Protein AF-A0A841A6P0-F1 (afdb_monomer_lite)

Radius of gyration: 30.97 Å; chains: 1; bounding box: 55×74×98 Å

Organism: NCBI:txid1432564

Sequence (213 aa):
MSESRRALAQTKTSRQQRIVQLLTHQEVSSQSQLAQLLTAEGIEVTQATLSRDLVELQAEKVRGSAGSLVYRLPPEGGTARPAGAENELLEARLPRLAEGLLVSAEASANLVVVRTPPGGAQYLASALDRSVMPDVLGTIAGDDTVLLVSRDPAGGDRLAERLLDLAEGRRDPAEPDVTARAGAPAAPAPSAAQGASAAPDAPAASAEPADAS

Structure (mmCIF, N/CA/C/O backbone):
data_AF-A0A841A6P0-F1
#
_entry.id   AF-A0A841A6P0-F1
#
loop_
_atom_site.group_PDB
_atom_site.id
_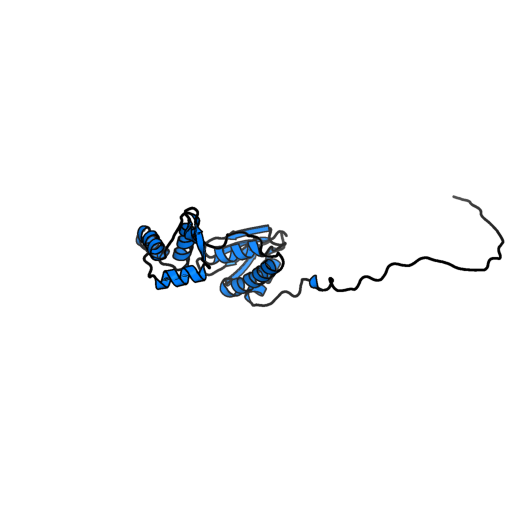atom_site.type_symbol
_atom_site.label_atom_id
_atom_site.label_alt_id
_atom_site.label_comp_id
_atom_site.label_asym_id
_atom_site.label_entity_id
_atom_site.label_seq_id
_atom_site.pdbx_PDB_ins_code
_atom_site.Cartn_x
_atom_site.Cartn_y
_atom_site.Cartn_z
_atom_site.occupancy
_atom_site.B_iso_or_equiv
_atom_site.auth_seq_id
_atom_site.auth_comp_id
_atom_site.auth_asym_id
_atom_site.auth_atom_id
_atom_site.pdbx_PDB_model_num
ATOM 1 N N . MET A 1 1 ? -4.267 -23.308 17.057 1.00 42.12 1 MET A N 1
ATOM 2 C CA . MET A 1 1 ? -4.748 -22.480 15.920 1.00 42.12 1 MET A CA 1
ATOM 3 C C . MET A 1 1 ? -5.651 -21.303 16.325 1.00 42.12 1 MET A C 1
ATOM 5 O O . MET A 1 1 ? -5.743 -20.365 15.545 1.00 42.12 1 MET A O 1
ATOM 9 N N . SER A 1 2 ? -6.290 -21.287 17.508 1.00 41.12 2 SER A N 1
ATOM 10 C CA . SER A 1 2 ? -7.182 -20.178 17.916 1.00 41.12 2 SER A CA 1
ATOM 11 C C . SER A 1 2 ? -6.456 -18.898 18.371 1.00 41.12 2 SER A C 1
ATOM 13 O O . SER A 1 2 ? -7.008 -17.811 18.235 1.00 41.12 2 SER A O 1
ATOM 15 N N . GLU A 1 3 ? -5.228 -18.998 18.889 1.00 36.12 3 GLU A N 1
ATOM 16 C CA . GLU A 1 3 ? -4.491 -17.843 19.433 1.00 36.12 3 GLU A CA 1
ATOM 17 C C . GLU A 1 3 ? -3.859 -16.958 18.349 1.00 36.12 3 GLU A C 1
ATOM 19 O O . GLU A 1 3 ? -3.970 -15.738 18.431 1.00 36.12 3 GLU A O 1
ATOM 24 N N . SER A 1 4 ? -3.302 -17.532 17.273 1.00 37.72 4 SER A N 1
ATOM 25 C CA . SER A 1 4 ? -2.730 -16.747 16.161 1.00 37.72 4 SER A CA 1
ATOM 26 C C . SER A 1 4 ? -3.778 -15.929 15.400 1.00 37.72 4 SER A C 1
ATOM 28 O O . SER A 1 4 ? -3.486 -14.818 14.971 1.00 37.72 4 SER A O 1
ATOM 30 N N . ARG A 1 5 ? -5.022 -16.423 15.283 1.00 43.00 5 ARG A N 1
ATOM 31 C CA . ARG A 1 5 ? -6.142 -15.646 14.715 1.00 43.00 5 ARG A CA 1
ATOM 32 C C . ARG A 1 5 ? -6.537 -14.468 15.611 1.00 43.00 5 ARG A C 1
ATOM 34 O O . ARG A 1 5 ? -6.855 -13.402 15.099 1.00 43.00 5 ARG A O 1
ATOM 41 N N . ARG A 1 6 ? -6.466 -14.644 16.936 1.00 47.56 6 ARG A N 1
ATOM 42 C CA . ARG A 1 6 ? -6.768 -13.595 17.923 1.00 47.56 6 ARG A CA 1
ATOM 43 C C . ARG A 1 6 ? -5.671 -12.526 17.981 1.00 47.56 6 ARG A C 1
ATOM 45 O O . ARG A 1 6 ? -5.985 -11.357 18.152 1.00 47.56 6 ARG A O 1
ATOM 52 N N . ALA A 1 7 ? -4.410 -12.909 17.770 1.00 47.50 7 ALA A N 1
ATOM 53 C CA . ALA A 1 7 ? -3.277 -11.984 17.694 1.00 47.50 7 ALA A CA 1
ATOM 54 C C . ALA A 1 7 ? -3.267 -11.158 16.389 1.00 47.50 7 ALA A C 1
ATOM 56 O O . ALA A 1 7 ? -3.025 -9.954 16.429 1.00 47.50 7 ALA A O 1
ATOM 57 N N . LEU A 1 8 ? -3.614 -11.767 15.245 1.00 47.28 8 LEU A N 1
ATOM 58 C CA . LEU A 1 8 ? -3.779 -11.059 13.964 1.00 47.28 8 LEU A CA 1
ATOM 59 C C . LEU A 1 8 ? -4.942 -10.053 13.992 1.00 47.28 8 LEU A C 1
ATOM 61 O O . LEU A 1 8 ? -4.862 -9.014 13.345 1.00 47.28 8 LEU A O 1
ATOM 65 N N . ALA A 1 9 ? -5.998 -10.320 14.767 1.00 48.88 9 ALA A N 1
ATOM 66 C CA . ALA A 1 9 ? -7.129 -9.410 14.967 1.00 48.88 9 ALA A CA 1
ATOM 67 C C . ALA A 1 9 ? -6.782 -8.156 15.806 1.00 48.88 9 ALA A C 1
ATOM 69 O O . ALA A 1 9 ? -7.543 -7.191 15.818 1.00 48.88 9 ALA A O 1
ATOM 70 N N . GLN A 1 10 ? -5.635 -8.142 16.500 1.00 62.72 10 GLN A N 1
ATOM 71 C CA . GLN A 1 10 ? -5.243 -7.043 17.393 1.00 62.72 10 GLN A CA 1
ATOM 72 C C . GLN A 1 10 ? -4.281 -6.026 16.767 1.00 62.72 10 GLN A C 1
ATOM 74 O O . GLN A 1 10 ? -4.063 -4.958 17.349 1.00 62.72 10 GLN A O 1
ATOM 79 N N . THR A 1 11 ? -3.711 -6.300 15.589 1.00 77.38 11 THR A N 1
ATOM 80 C CA . THR A 1 11 ? -2.823 -5.326 14.941 1.00 77.38 11 THR A CA 1
ATOM 81 C C . THR A 1 11 ? -3.625 -4.122 14.444 1.00 77.38 11 THR A C 1
ATOM 83 O O . THR A 1 11 ? -4.775 -4.240 14.015 1.00 77.38 11 THR A O 1
ATOM 86 N N . LYS A 1 12 ? -3.018 -2.929 14.509 1.00 79.69 12 LYS A N 1
ATOM 87 C CA . LYS A 1 12 ? -3.633 -1.680 14.031 1.00 79.69 12 LYS A CA 1
ATOM 88 C C . LYS A 1 12 ? -4.099 -1.808 12.577 1.00 79.69 12 LYS A C 1
ATOM 90 O O . LYS A 1 12 ? -5.234 -1.456 12.280 1.00 79.69 12 LYS A O 1
ATOM 95 N N . THR A 1 13 ? -3.257 -2.377 11.716 1.00 73.69 13 THR A N 1
ATOM 96 C CA . THR A 1 13 ? -3.538 -2.586 10.290 1.00 73.69 13 THR A CA 1
ATOM 97 C C . THR A 1 13 ? -4.747 -3.492 10.065 1.00 73.69 13 THR A C 1
ATOM 99 O O . THR A 1 13 ? -5.658 -3.118 9.335 1.00 73.69 13 THR A O 1
ATOM 102 N N . SER A 1 14 ? -4.811 -4.640 10.747 1.00 77.12 14 SER A N 1
ATOM 103 C CA . SER A 1 14 ? -5.930 -5.588 10.636 1.00 77.12 14 SER A CA 1
ATOM 104 C C . SER A 1 14 ? -7.247 -4.975 11.120 1.00 77.12 14 SER A C 1
ATOM 106 O O . SER A 1 14 ? -8.279 -5.056 10.450 1.00 77.12 14 SER A O 1
ATOM 108 N N . ARG A 1 15 ? -7.202 -4.247 12.244 1.00 87.56 15 ARG A N 1
ATOM 109 C CA . ARG A 1 15 ? -8.355 -3.499 12.753 1.00 87.56 15 ARG A CA 1
ATOM 110 C C . ARG A 1 15 ? -8.831 -2.432 11.766 1.00 87.56 15 ARG A C 1
ATOM 112 O O . ARG A 1 15 ? -10.029 -2.339 11.514 1.00 87.56 15 ARG A O 1
ATOM 119 N N . GLN A 1 16 ? -7.922 -1.633 11.211 1.00 85.19 16 GLN A N 1
ATOM 120 C CA . GLN A 1 16 ? -8.264 -0.580 10.252 1.00 85.19 16 GLN A CA 1
ATOM 121 C C . GLN A 1 16 ? -8.836 -1.157 8.955 1.00 85.19 16 GLN A C 1
ATOM 123 O O . GLN A 1 16 ? -9.866 -0.677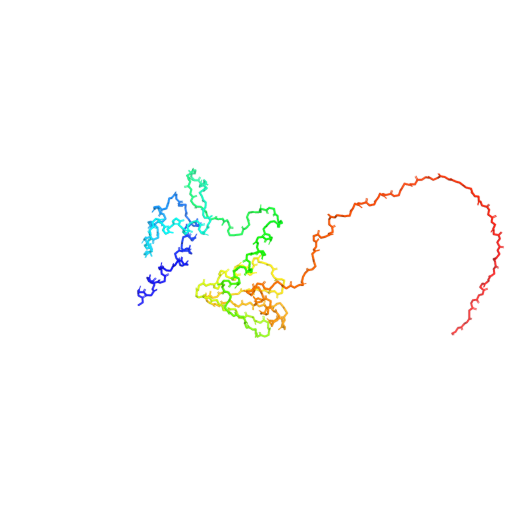 8.488 1.00 85.19 16 GLN A O 1
ATOM 128 N N . GLN A 1 17 ? -8.258 -2.240 8.428 1.00 83.50 17 GLN A N 1
ATOM 129 C CA . GLN A 1 17 ? -8.824 -2.974 7.291 1.00 83.50 17 GLN A CA 1
ATOM 130 C C . GLN A 1 17 ? -10.250 -3.447 7.581 1.00 83.50 17 GLN A C 1
ATOM 132 O O . GLN A 1 17 ? -11.130 -3.336 6.724 1.00 83.50 17 GLN A O 1
ATOM 137 N N . ARG A 1 18 ? -10.518 -3.925 8.802 1.00 86.62 18 ARG A N 1
ATOM 138 C CA . ARG A 1 18 ? -11.871 -4.347 9.151 1.00 86.62 18 ARG A CA 1
ATOM 139 C C . ARG A 1 18 ? -12.841 -3.178 9.286 1.00 86.62 18 ARG A C 1
ATOM 141 O O . ARG A 1 18 ? -13.960 -3.271 8.787 1.00 86.62 18 ARG A O 1
ATOM 148 N N . ILE A 1 19 ? -12.409 -2.057 9.867 1.00 88.38 19 ILE A N 1
ATOM 149 C CA . ILE A 1 19 ? -13.186 -0.806 9.885 1.00 88.38 19 ILE A CA 1
ATOM 150 C C . ILE A 1 19 ? -13.560 -0.395 8.457 1.00 88.38 19 ILE A C 1
ATOM 152 O O . ILE A 1 19 ? -14.723 -0.085 8.207 1.00 88.38 19 ILE A O 1
ATOM 156 N N . VAL A 1 20 ? -12.620 -0.463 7.510 1.00 85.38 20 VAL A N 1
ATOM 157 C CA . VAL A 1 20 ? -12.880 -0.159 6.096 1.00 85.38 20 VAL A CA 1
ATOM 158 C C . VAL A 1 20 ? -13.965 -1.058 5.514 1.00 85.38 20 VAL A C 1
ATOM 160 O O . VAL A 1 20 ? -14.925 -0.563 4.920 1.00 85.38 20 VAL A O 1
ATOM 163 N N . GLN A 1 21 ? -13.870 -2.370 5.733 1.00 82.50 21 GLN A N 1
ATOM 164 C CA . GLN A 1 21 ? -14.880 -3.314 5.256 1.00 82.50 21 GLN A CA 1
ATOM 165 C C . GLN A 1 21 ? -16.265 -3.026 5.851 1.00 82.50 21 GLN A C 1
ATOM 167 O O . GLN A 1 21 ? -17.245 -3.017 5.105 1.00 82.50 21 GLN A O 1
ATOM 172 N N . LEU A 1 22 ? -16.349 -2.737 7.154 1.00 89.56 22 LEU A N 1
ATOM 173 C CA . LEU A 1 22 ? -17.608 -2.396 7.819 1.00 89.56 22 LEU A CA 1
ATOM 174 C C . LEU A 1 22 ? -18.199 -1.099 7.247 1.00 89.56 22 LEU A C 1
ATOM 176 O O . LEU A 1 22 ? -19.352 -1.092 6.843 1.00 89.56 22 LEU A O 1
ATOM 180 N N . LEU A 1 23 ? -17.422 -0.023 7.121 1.00 88.88 23 LEU A N 1
ATOM 181 C CA . LEU A 1 23 ? -17.926 1.246 6.574 1.00 88.88 23 LEU A CA 1
ATOM 182 C C . LEU A 1 23 ? -18.310 1.170 5.085 1.00 88.88 23 LEU A C 1
ATOM 184 O O . LEU A 1 23 ? -19.072 2.007 4.605 1.00 88.88 23 LEU A O 1
ATOM 188 N N . THR A 1 24 ? -17.799 0.175 4.356 1.00 82.12 24 THR A N 1
ATOM 189 C CA . THR A 1 24 ? -18.123 -0.047 2.938 1.00 82.12 24 THR A CA 1
ATOM 190 C C . THR A 1 24 ? -19.434 -0.815 2.753 1.00 82.12 24 THR A C 1
ATOM 192 O O . THR A 1 24 ? -20.193 -0.517 1.835 1.00 82.12 24 THR A O 1
ATOM 195 N N . HIS A 1 25 ? -19.714 -1.801 3.611 1.00 80.69 25 HIS A N 1
ATOM 196 C CA . HIS A 1 25 ? -20.833 -2.736 3.417 1.00 80.69 25 HIS A CA 1
ATOM 197 C C . HIS A 1 25 ? -22.086 -2.389 4.227 1.00 80.69 25 HIS A C 1
ATOM 199 O O . HIS A 1 25 ? -23.142 -2.976 3.997 1.00 80.69 25 HIS A O 1
ATOM 205 N N . GLN A 1 26 ? -21.987 -1.475 5.191 1.00 85.31 26 GLN A N 1
ATOM 206 C CA . GLN A 1 26 ? -23.079 -1.177 6.113 1.00 85.31 26 GLN A CA 1
ATOM 207 C C . GLN A 1 26 ? -23.028 0.272 6.604 1.00 85.31 26 GLN A C 1
ATOM 209 O O . GLN A 1 26 ? -21.967 0.867 6.785 1.00 85.31 26 GLN A O 1
ATOM 214 N N . GLU A 1 27 ? -24.206 0.840 6.851 1.00 88.06 27 GLU A N 1
ATOM 215 C CA . GLU A 1 27 ? -24.349 2.198 7.365 1.00 88.06 27 GLU A CA 1
ATOM 216 C C . GLU A 1 27 ? -24.069 2.239 8.876 1.00 88.06 27 GLU A C 1
ATOM 218 O O . GLU A 1 27 ? -24.833 1.721 9.697 1.00 88.06 27 GLU A O 1
ATOM 223 N N . VAL A 1 28 ? -22.961 2.879 9.257 1.00 91.69 28 VAL A N 1
ATOM 224 C CA . VAL A 1 28 ? -22.547 3.016 10.658 1.00 91.69 28 VAL A CA 1
ATOM 225 C C . VAL A 1 28 ? -22.726 4.459 11.117 1.00 91.69 28 VAL A C 1
ATOM 227 O O . VAL A 1 28 ? -22.031 5.365 10.674 1.00 91.69 28 VAL A O 1
ATOM 230 N N . SER A 1 29 ? -23.652 4.681 12.043 1.00 89.19 29 SER A N 1
ATOM 231 C CA . SER A 1 29 ? -24.071 6.011 12.512 1.00 89.19 29 SER A CA 1
ATOM 232 C C . SER A 1 29 ? -23.233 6.571 13.671 1.00 89.19 29 SER A C 1
ATOM 234 O O . SER A 1 29 ? -23.161 7.789 13.893 1.00 89.19 29 SER A O 1
ATOM 236 N N . SER A 1 30 ? -22.576 5.693 14.435 1.00 90.12 30 SER A N 1
ATOM 237 C CA . SER A 1 30 ? -21.828 6.067 15.636 1.00 90.12 30 SER A CA 1
ATOM 238 C C . SER A 1 30 ? -20.598 5.192 15.864 1.00 90.12 30 SER A C 1
ATOM 240 O O . SER A 1 30 ? -20.539 4.038 15.447 1.00 90.12 30 SER A O 1
ATOM 242 N N . GLN A 1 31 ? -19.618 5.739 16.585 1.00 89.38 31 GLN A N 1
ATOM 243 C CA . GLN A 1 31 ? -18.434 4.987 17.007 1.00 89.38 31 GLN A CA 1
ATOM 244 C C . GLN A 1 31 ? -18.792 3.846 17.964 1.00 89.38 31 GLN A C 1
ATOM 246 O O . GLN A 1 31 ? -18.163 2.796 17.919 1.00 89.38 31 GLN A O 1
ATOM 251 N N . SER A 1 32 ? -19.830 4.019 18.785 1.00 89.62 32 SER A N 1
ATOM 252 C CA . SER A 1 32 ? -20.353 2.977 19.673 1.00 89.62 32 SER A CA 1
ATOM 253 C C . SER A 1 32 ? -20.889 1.788 18.876 1.00 89.62 32 SER A C 1
ATOM 255 O O . SER A 1 32 ? -20.596 0.642 19.204 1.00 89.62 32 SER A O 1
ATOM 257 N N . GLN A 1 33 ? -21.624 2.062 17.793 1.00 92.12 33 GLN A N 1
ATOM 258 C CA . GLN A 1 33 ? -22.092 1.033 16.865 1.00 92.12 33 GLN A CA 1
ATOM 259 C C . GLN A 1 33 ? -20.906 0.337 16.182 1.00 92.12 33 GLN A C 1
ATOM 261 O O . GLN A 1 33 ? -20.872 -0.887 16.122 1.00 92.12 33 GLN A O 1
ATOM 266 N N . LEU A 1 34 ? -19.901 1.095 15.728 1.00 92.06 34 LEU A N 1
ATOM 267 C CA . LEU A 1 34 ? -18.690 0.527 15.126 1.00 92.06 34 LEU A CA 1
ATOM 268 C C . LEU A 1 34 ? -17.928 -0.388 16.101 1.00 92.06 34 LEU A C 1
ATOM 270 O O . LEU A 1 34 ? -17.480 -1.463 15.715 1.00 92.06 34 LEU A O 1
ATOM 274 N N . ALA A 1 35 ? -17.829 0.004 17.373 1.00 90.56 35 ALA A N 1
ATOM 275 C CA . ALA A 1 35 ? -17.205 -0.800 18.422 1.00 90.56 35 ALA A CA 1
ATOM 276 C C . ALA A 1 35 ? -17.948 -2.121 18.664 1.00 90.56 35 ALA A C 1
ATOM 278 O O . ALA A 1 35 ? -17.311 -3.163 18.805 1.00 90.56 35 ALA A O 1
ATOM 279 N N . GLN A 1 36 ? -19.285 -2.097 18.679 1.00 91.06 36 GLN A N 1
ATOM 280 C CA . GLN A 1 36 ? -20.105 -3.304 18.829 1.00 91.06 36 GLN A CA 1
ATOM 281 C C . GLN A 1 36 ? -19.901 -4.279 17.666 1.00 91.06 36 GLN A C 1
ATOM 283 O O . GLN A 1 36 ? -19.757 -5.478 17.893 1.00 91.06 36 GLN A O 1
ATOM 288 N N . LEU A 1 37 ? -19.831 -3.762 16.438 1.00 90.19 37 LEU A N 1
ATOM 289 C CA . LEU A 1 37 ? -19.590 -4.561 15.234 1.00 90.19 37 LEU A CA 1
ATOM 290 C C . LEU A 1 37 ? -18.210 -5.228 15.258 1.00 90.19 37 LEU A C 1
ATOM 292 O O . LEU A 1 37 ? -18.100 -6.419 14.996 1.00 90.19 37 LEU A O 1
ATOM 296 N N . LEU A 1 38 ? -17.173 -4.487 15.652 1.00 89.50 38 LEU A N 1
ATOM 297 C CA . LEU A 1 38 ? -15.824 -5.034 15.818 1.00 89.50 38 LEU A CA 1
ATOM 298 C C . LEU A 1 38 ? -15.762 -6.072 16.950 1.00 89.50 38 LEU A C 1
ATOM 300 O O . LEU A 1 38 ? -15.130 -7.117 16.806 1.00 89.50 38 LEU A O 1
ATOM 304 N N . THR A 1 39 ? -16.477 -5.833 18.051 1.00 89.00 39 THR A N 1
ATOM 305 C CA . THR A 1 39 ? -16.526 -6.758 19.195 1.00 89.00 39 THR A CA 1
ATOM 306 C C . THR A 1 39 ? -17.221 -8.069 18.827 1.00 89.00 39 THR A C 1
ATOM 308 O O . THR A 1 39 ? -16.770 -9.134 19.244 1.00 89.00 39 THR A O 1
ATOM 311 N N . ALA A 1 40 ? -18.271 -8.020 17.998 1.00 87.00 40 ALA A N 1
ATOM 312 C CA . ALA A 1 40 ? -18.946 -9.214 17.481 1.00 87.00 40 ALA A CA 1
ATOM 313 C C . ALA A 1 40 ? -18.008 -10.126 16.666 1.00 87.00 40 ALA A C 1
ATOM 315 O O . ALA A 1 40 ? -18.266 -11.319 16.524 1.00 87.00 40 ALA A O 1
ATOM 316 N N . GLU A 1 41 ? -16.892 -9.583 16.183 1.00 82.62 41 GLU A N 1
ATOM 317 C CA . GLU A 1 41 ? -15.856 -10.297 15.436 1.00 82.62 41 GLU A CA 1
ATOM 318 C C . GLU A 1 41 ? -14.604 -10.591 16.275 1.00 82.62 41 GLU A C 1
ATOM 320 O O . GLU A 1 41 ? -13.599 -11.082 15.762 1.00 82.62 41 GLU A O 1
ATOM 325 N N . GLY A 1 42 ? -14.659 -10.315 17.580 1.00 83.44 42 GLY A N 1
ATOM 326 C CA . GLY A 1 42 ? -13.567 -10.557 18.521 1.00 83.44 42 GLY A CA 1
ATOM 327 C C . GLY A 1 42 ? -12.487 -9.472 18.549 1.00 83.44 42 GLY A C 1
ATOM 328 O O . GLY A 1 42 ? -11.421 -9.712 19.121 1.00 83.44 42 GLY A O 1
ATOM 329 N N . ILE A 1 43 ? -12.739 -8.298 17.957 1.00 85.31 43 ILE A N 1
ATOM 330 C CA . ILE A 1 43 ? -11.841 -7.136 17.971 1.00 85.31 43 ILE A CA 1
ATOM 331 C C . ILE A 1 43 ? -12.319 -6.149 19.045 1.00 85.31 43 ILE A C 1
ATOM 333 O O . ILE A 1 43 ? -13.252 -5.374 18.838 1.00 85.31 43 ILE A O 1
ATOM 337 N N . GLU A 1 44 ? -11.660 -6.159 20.203 1.00 85.62 44 GLU A N 1
ATOM 338 C CA . GLU A 1 44 ? -11.947 -5.215 21.288 1.00 85.62 44 GLU A CA 1
ATOM 339 C C . GLU A 1 44 ? -11.171 -3.908 21.107 1.00 85.62 44 GLU A C 1
ATOM 341 O O . GLU A 1 44 ? -9.950 -3.899 20.931 1.00 85.62 44 GLU A O 1
ATOM 346 N N . VAL A 1 45 ? -11.886 -2.783 21.146 1.00 86.69 45 VAL A N 1
ATOM 347 C CA . VAL A 1 45 ? -11.332 -1.451 20.873 1.00 86.69 45 VAL A CA 1
ATOM 348 C C . VAL A 1 45 ? -11.922 -0.409 21.805 1.00 86.69 45 VAL A C 1
ATOM 350 O O . VAL A 1 45 ? -13.111 -0.425 22.115 1.00 86.69 45 VAL A O 1
ATOM 353 N N . THR A 1 46 ? -11.092 0.544 22.226 1.00 87.12 46 THR A N 1
ATOM 354 C CA . THR A 1 46 ? -11.577 1.706 22.976 1.00 87.12 46 THR A CA 1
ATOM 355 C C . THR A 1 46 ? -12.118 2.771 22.028 1.00 87.12 46 THR A C 1
ATOM 357 O O . THR A 1 46 ? -11.726 2.849 20.860 1.00 87.12 46 THR A O 1
ATOM 360 N N . GLN A 1 47 ? -12.965 3.657 22.549 1.00 85.06 47 GLN A N 1
ATOM 361 C CA . GLN A 1 47 ? -13.459 4.803 21.788 1.00 85.06 47 GLN A CA 1
ATOM 362 C C . GLN A 1 47 ? -12.314 5.723 21.319 1.00 85.06 47 GLN A C 1
ATOM 364 O O . GLN A 1 47 ? -12.351 6.211 20.191 1.00 85.06 47 GLN A O 1
ATOM 369 N N . ALA A 1 48 ? -11.259 5.893 22.123 1.00 82.31 48 ALA A N 1
ATOM 370 C CA . ALA A 1 48 ? -10.092 6.692 21.748 1.00 82.31 48 ALA A CA 1
ATOM 371 C C . ALA A 1 48 ? -9.322 6.080 20.564 1.00 82.31 48 ALA A C 1
ATOM 373 O O . ALA A 1 48 ? -8.889 6.805 19.668 1.00 82.31 48 ALA A O 1
ATOM 374 N N . THR A 1 49 ? -9.184 4.751 20.537 1.00 85.25 49 THR A N 1
ATOM 375 C CA . THR A 1 49 ? -8.558 4.017 19.427 1.00 85.25 49 THR A 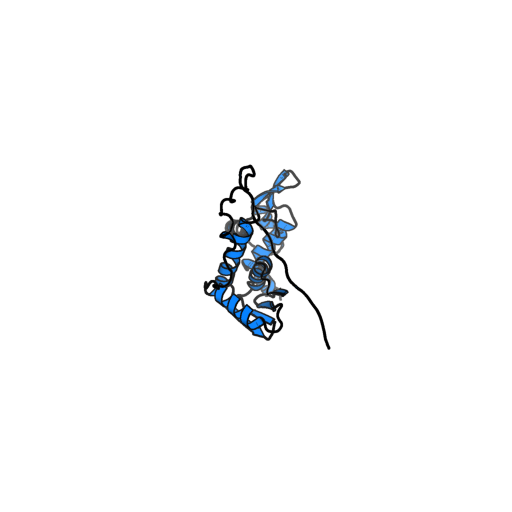CA 1
ATOM 376 C C . THR A 1 49 ? -9.372 4.173 18.146 1.00 85.25 49 THR A C 1
ATOM 378 O O . THR A 1 49 ? -8.828 4.576 17.125 1.00 85.25 49 THR A O 1
ATOM 381 N N . LEU A 1 50 ? -10.686 3.950 18.228 1.00 90.00 50 LEU A N 1
ATOM 382 C CA . LEU A 1 50 ? -11.611 4.112 17.105 1.00 90.00 50 LEU A CA 1
ATOM 383 C C . LEU A 1 50 ? -11.632 5.536 16.553 1.00 90.00 50 LEU A C 1
ATOM 385 O O . LEU A 1 50 ? -11.668 5.726 15.343 1.00 90.00 50 LEU A O 1
ATOM 389 N N . SER A 1 51 ? -11.598 6.539 17.431 1.00 84.38 51 SER A N 1
ATOM 390 C CA . SER A 1 51 ? -11.541 7.942 17.026 1.00 84.38 51 SER A CA 1
ATOM 391 C C . SER A 1 51 ? -10.284 8.231 16.204 1.00 84.38 51 SER A C 1
ATOM 393 O O . SER A 1 51 ? -10.378 8.809 15.124 1.00 84.38 51 SER A O 1
ATOM 395 N N . ARG A 1 52 ? -9.117 7.764 16.670 1.00 81.12 52 ARG A N 1
ATOM 396 C CA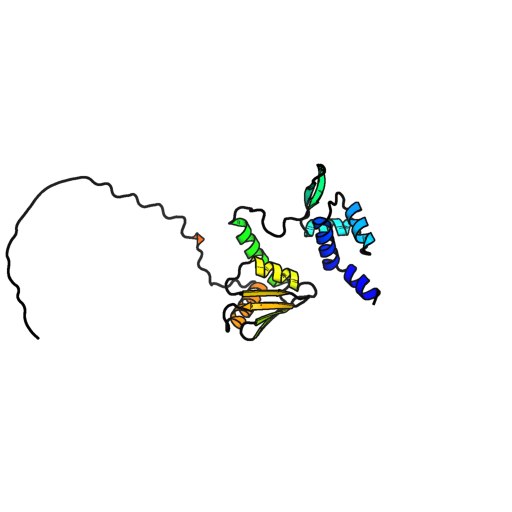 . ARG A 1 52 ? -7.850 7.907 15.937 1.00 81.12 52 ARG A CA 1
ATOM 397 C C . ARG A 1 52 ? -7.874 7.156 14.609 1.00 81.12 52 ARG A C 1
ATOM 399 O O . ARG A 1 52 ? -7.514 7.742 13.598 1.00 81.12 52 ARG A O 1
ATOM 406 N N . ASP A 1 53 ? -8.354 5.914 14.596 1.00 87.06 53 ASP A N 1
ATOM 407 C CA . ASP A 1 53 ? -8.437 5.115 13.370 1.00 87.06 53 ASP A CA 1
ATOM 408 C C . ASP A 1 53 ? -9.356 5.767 12.325 1.00 87.06 53 ASP A C 1
ATOM 410 O O . ASP A 1 53 ? -8.999 5.831 11.156 1.00 87.06 53 ASP A O 1
ATOM 414 N N . LEU A 1 54 ? -10.508 6.311 12.727 1.00 86.44 54 LEU A N 1
ATOM 415 C CA . LEU A 1 54 ? -11.417 7.012 11.812 1.00 86.44 54 LEU A CA 1
ATOM 416 C C . LEU A 1 54 ? -10.808 8.298 11.246 1.00 86.44 54 LEU A C 1
ATOM 418 O O . LEU A 1 54 ? -11.027 8.603 10.077 1.00 86.44 54 LEU A O 1
ATOM 422 N N . VAL A 1 55 ? -10.041 9.039 12.052 1.00 80.75 55 VAL A N 1
ATOM 423 C CA . VAL A 1 55 ? -9.310 10.228 11.586 1.00 80.75 55 VAL A CA 1
ATOM 424 C C . VAL A 1 55 ? -8.219 9.835 10.590 1.00 80.75 55 VAL A C 1
ATOM 426 O O . VAL A 1 55 ? -8.108 10.451 9.534 1.00 80.75 55 VAL A O 1
ATOM 429 N N . GLU A 1 56 ? -7.440 8.797 10.895 1.00 78.62 56 GLU A N 1
ATOM 430 C CA . GLU A 1 56 ? -6.381 8.297 10.012 1.00 78.62 56 GLU A CA 1
ATOM 431 C C . GLU A 1 56 ? -6.931 7.742 8.691 1.00 78.62 56 GLU A C 1
ATOM 433 O O . GLU A 1 56 ? -6.340 7.964 7.637 1.00 78.62 56 GLU A O 1
ATOM 438 N N . LEU A 1 57 ? -8.089 7.080 8.736 1.00 82.25 57 LEU A N 1
ATOM 439 C CA . LEU A 1 57 ? -8.819 6.597 7.562 1.00 82.25 57 LEU A CA 1
ATOM 440 C C . LEU A 1 57 ? -9.597 7.705 6.831 1.00 82.25 57 LEU A C 1
ATOM 442 O O . LEU A 1 57 ? -10.257 7.424 5.832 1.00 82.25 57 LEU A O 1
ATOM 446 N N . GLN A 1 58 ? -9.542 8.949 7.323 1.00 83.56 58 GLN A N 1
ATOM 447 C CA . GLN A 1 58 ? -10.260 10.104 6.775 1.00 83.56 58 GLN A CA 1
ATOM 448 C C . GLN A 1 58 ? -11.775 9.868 6.640 1.00 83.56 58 GLN A C 1
ATOM 450 O O . GLN A 1 58 ? -12.416 10.374 5.722 1.00 83.56 58 GLN A O 1
ATOM 455 N N . ALA A 1 59 ? -12.357 9.092 7.557 1.00 86.38 59 ALA A N 1
ATOM 456 C CA . ALA A 1 59 ? -13.782 8.803 7.560 1.00 86.38 59 ALA A CA 1
ATOM 457 C C . ALA A 1 59 ? -14.588 10.058 7.923 1.00 86.38 59 ALA A C 1
ATOM 459 O O . ALA A 1 59 ? -14.396 10.654 8.986 1.00 86.38 59 ALA A O 1
ATOM 460 N N . GLU A 1 60 ? -15.549 10.419 7.079 1.00 86.25 60 GLU A N 1
ATOM 461 C CA . GLU A 1 60 ? -16.418 11.576 7.277 1.00 86.25 60 GLU A CA 1
ATOM 462 C C . GLU A 1 60 ? -17.869 11.167 7.535 1.00 86.25 60 GLU A C 1
ATOM 464 O O . GLU A 1 60 ? -18.335 10.107 7.111 1.00 86.25 60 GLU A O 1
ATOM 469 N N . LYS A 1 61 ? -18.603 12.016 8.263 1.00 87.31 61 LYS A N 1
ATOM 470 C CA . LYS A 1 61 ? -20.040 11.830 8.466 1.00 87.31 61 LYS A CA 1
ATOM 471 C C . LYS A 1 61 ? -20.807 12.460 7.315 1.00 87.31 61 LYS A C 1
ATOM 473 O O . LYS A 1 61 ? -20.877 13.682 7.215 1.00 87.31 61 LYS A O 1
ATOM 478 N N . VAL A 1 62 ? -21.455 11.626 6.517 1.00 83.88 62 VAL A N 1
ATOM 479 C CA . VAL A 1 62 ? -22.337 12.053 5.429 1.00 83.88 62 VAL A CA 1
A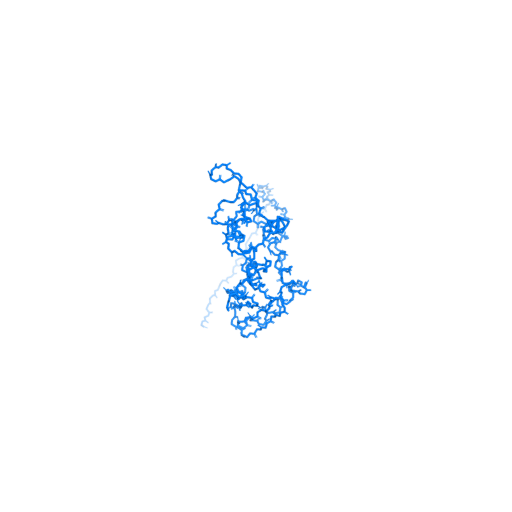TOM 480 C C . VAL A 1 62 ? -23.772 11.635 5.714 1.00 83.88 62 VAL A C 1
ATOM 482 O O . VAL A 1 62 ? -24.030 10.807 6.588 1.00 83.88 62 VAL A O 1
ATOM 485 N N . ARG A 1 63 ? -24.736 12.203 4.987 1.00 83.25 63 ARG A N 1
ATOM 486 C CA . ARG A 1 63 ? -26.114 11.708 5.054 1.00 83.25 63 ARG A CA 1
ATOM 487 C C . ARG A 1 63 ? -26.219 10.374 4.318 1.00 83.25 63 ARG A C 1
ATOM 489 O O . ARG A 1 63 ? -25.895 10.294 3.136 1.00 83.25 63 ARG A O 1
ATOM 496 N N . GLY A 1 64 ? -26.655 9.349 5.042 1.00 78.50 64 GLY A N 1
ATOM 497 C CA . GLY A 1 64 ? -26.973 8.028 4.519 1.00 78.50 64 GLY A CA 1
ATOM 498 C C . GLY A 1 64 ? -28.303 8.008 3.773 1.00 78.50 64 GLY A C 1
ATOM 499 O O . GLY A 1 64 ? -29.040 8.999 3.728 1.00 78.50 64 GLY A O 1
ATOM 500 N N . SER A 1 65 ? -28.622 6.849 3.210 1.00 78.31 65 SER A N 1
ATOM 501 C CA . SER A 1 65 ? -29.826 6.616 2.404 1.00 78.31 65 SER A CA 1
ATOM 502 C C . SER A 1 65 ? -31.128 6.849 3.183 1.00 78.31 65 SER A C 1
ATOM 504 O O . SER A 1 65 ? -32.105 7.347 2.627 1.00 78.31 65 SER A O 1
ATOM 506 N N . ALA A 1 66 ? -31.118 6.583 4.491 1.00 74.44 66 ALA A N 1
ATOM 507 C CA . ALA A 1 66 ? -32.238 6.819 5.402 1.00 74.44 66 ALA A CA 1
ATOM 508 C C . ALA A 1 66 ? -32.286 8.249 5.990 1.00 74.44 66 ALA A C 1
ATOM 510 O O . ALA A 1 66 ? -33.083 8.528 6.884 1.00 74.44 66 ALA A O 1
ATOM 511 N N . GLY A 1 67 ? -31.415 9.161 5.539 1.00 76.50 67 GLY A N 1
ATOM 512 C CA . GLY A 1 67 ? -31.340 10.544 6.027 1.00 76.50 67 GLY A CA 1
ATOM 513 C C . GLY A 1 67 ? -30.605 10.730 7.363 1.00 76.50 67 GLY A C 1
ATOM 514 O O . GLY A 1 67 ? -30.441 11.866 7.813 1.00 76.50 67 GLY A O 1
ATOM 515 N N . SER A 1 68 ? -30.128 9.648 7.984 1.00 82.88 68 SER A N 1
ATOM 516 C CA . SER A 1 68 ? -29.278 9.674 9.179 1.00 82.88 68 SER A CA 1
ATOM 517 C C . SER A 1 68 ? -27.817 9.990 8.828 1.00 82.88 68 SER A C 1
ATOM 519 O O . SER A 1 68 ? -27.375 9.787 7.699 1.00 82.88 68 SER A O 1
ATOM 521 N N . LEU A 1 69 ? -27.046 10.520 9.784 1.00 85.81 69 LEU A N 1
ATOM 522 C CA . LEU A 1 69 ? -25.606 10.735 9.602 1.00 85.81 69 LEU A CA 1
ATOM 523 C C . LEU A 1 69 ? -24.852 9.420 9.803 1.00 85.81 69 LEU A C 1
ATOM 525 O O . LEU A 1 69 ? -24.940 8.822 10.876 1.00 85.81 69 LEU A O 1
ATOM 529 N N . VAL A 1 70 ? -24.078 9.017 8.801 1.00 89.81 70 VAL A N 1
ATOM 530 C CA . VAL A 1 70 ? -23.311 7.768 8.774 1.00 89.81 70 VAL A CA 1
ATOM 531 C C . VAL A 1 70 ? -21.862 8.047 8.402 1.00 89.81 70 VAL A C 1
ATOM 533 O O . VAL A 1 70 ? -21.574 8.977 7.651 1.00 89.81 70 VAL A O 1
ATOM 536 N N . TYR A 1 71 ? -20.943 7.257 8.942 1.00 87.94 71 TYR A N 1
ATOM 537 C CA . TYR A 1 71 ? -19.543 7.287 8.549 1.00 87.94 71 TYR A CA 1
ATOM 538 C C . TYR A 1 71 ? -19.387 6.673 7.159 1.00 87.94 71 TYR A C 1
ATOM 540 O O . TYR A 1 71 ? -19.818 5.544 6.929 1.00 87.94 71 TYR A O 1
ATOM 548 N N . ARG A 1 72 ? -18.737 7.402 6.253 1.00 86.38 72 ARG A N 1
ATOM 549 C CA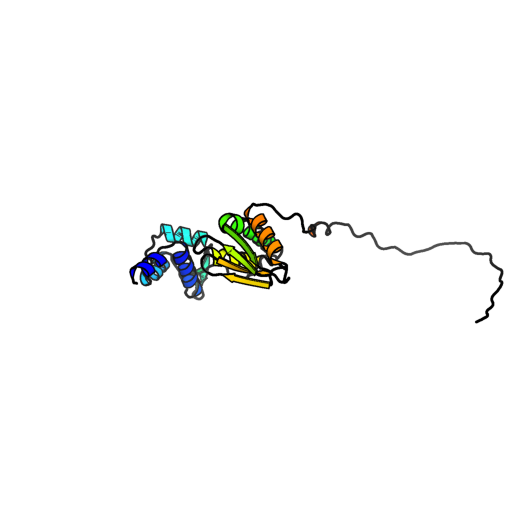 . ARG A 1 72 ? -18.235 6.881 4.981 1.00 86.38 72 ARG A CA 1
ATOM 550 C C . ARG A 1 72 ? -16.759 7.190 4.846 1.00 86.38 72 ARG A C 1
ATOM 552 O O . ARG A 1 72 ? -16.262 8.189 5.360 1.00 86.38 72 ARG A O 1
ATOM 559 N N . LEU A 1 73 ? -16.081 6.305 4.137 1.00 83.00 73 LEU A N 1
ATOM 560 C CA . LEU A 1 73 ? -14.724 6.541 3.687 1.00 83.00 73 LEU A CA 1
ATOM 561 C C . LEU A 1 73 ? -14.747 7.326 2.375 1.00 83.00 73 LEU A C 1
ATOM 563 O O . LEU A 1 73 ? -15.720 7.202 1.617 1.00 83.00 73 LEU A O 1
ATOM 567 N N . PRO A 1 74 ? -13.692 8.104 2.086 1.00 73.19 74 PRO A N 1
ATOM 568 C CA . PRO A 1 74 ? -13.494 8.664 0.760 1.00 73.19 74 PRO A CA 1
ATOM 569 C C . PRO A 1 74 ? -13.560 7.533 -0.279 1.00 73.19 74 PRO A C 1
ATOM 571 O O . PRO A 1 74 ? -13.067 6.436 0.001 1.00 73.19 74 PRO A O 1
ATOM 574 N N . PRO A 1 75 ? -14.174 7.753 -1.453 1.00 58.44 75 PRO A N 1
ATOM 575 C CA . PRO A 1 75 ? -14.263 6.718 -2.473 1.00 58.44 75 PRO A CA 1
ATOM 576 C C . PRO A 1 75 ? -12.857 6.229 -2.847 1.00 58.44 75 PRO A C 1
ATOM 578 O O . PRO A 1 75 ? -11.996 7.014 -3.253 1.00 58.44 75 PRO A O 1
ATOM 581 N N . GLU A 1 76 ? -12.619 4.924 -2.702 1.00 53.81 76 GLU A N 1
ATOM 582 C CA . GLU A 1 76 ? -11.475 4.263 -3.325 1.00 53.81 76 GLU A CA 1
ATOM 583 C C . GLU A 1 76 ? -11.691 4.311 -4.840 1.00 53.81 76 GLU A C 1
ATOM 585 O O . GLU A 1 76 ? -12.467 3.542 -5.398 1.00 53.81 76 GLU A O 1
ATOM 590 N N . GLY A 1 77 ? -11.051 5.287 -5.482 1.00 48.16 77 GLY A N 1
ATOM 591 C CA . GLY A 1 77 ? -11.268 5.605 -6.890 1.00 48.16 77 GLY A CA 1
ATOM 592 C C . GLY A 1 77 ? -12.203 6.801 -7.069 1.00 48.16 77 GLY A C 1
ATOM 593 O O . GLY A 1 77 ? -13.419 6.658 -7.088 1.00 48.16 77 GLY A O 1
ATOM 594 N N . GLY A 1 78 ? -11.589 7.979 -7.207 1.00 38.53 78 GLY A N 1
ATOM 595 C CA . GLY A 1 78 ? -12.087 9.169 -7.901 1.00 38.53 78 GLY A CA 1
ATOM 596 C C . GLY A 1 78 ? -13.579 9.506 -7.817 1.00 38.53 78 GLY A C 1
ATOM 597 O O . GLY A 1 78 ? -14.381 9.058 -8.630 1.00 38.53 78 GLY A O 1
ATOM 598 N N . THR A 1 79 ? -13.915 10.492 -6.987 1.00 38.56 79 THR A N 1
ATOM 599 C CA . THR A 1 79 ? -14.845 11.539 -7.434 1.00 38.56 79 THR A CA 1
ATOM 600 C C . THR A 1 79 ? -14.009 12.761 -7.768 1.00 38.56 79 THR A C 1
ATOM 602 O O . THR A 1 79 ? -13.445 13.367 -6.859 1.00 38.56 79 THR A O 1
ATOM 605 N N . ALA A 1 80 ? -13.922 13.063 -9.064 1.00 43.09 80 ALA A N 1
ATOM 606 C CA . ALA A 1 80 ? -13.086 14.093 -9.668 1.00 43.09 80 ALA A CA 1
ATOM 607 C C . ALA A 1 80 ? -13.040 15.399 -8.854 1.00 43.09 80 ALA A C 1
ATOM 609 O O . ALA A 1 80 ? -13.968 16.212 -8.886 1.00 43.09 80 ALA A O 1
ATOM 610 N N . ARG A 1 81 ? -11.925 15.618 -8.153 1.00 43.66 81 ARG A N 1
ATOM 611 C CA . ARG A 1 81 ? -11.413 16.959 -7.852 1.00 43.66 81 ARG A CA 1
ATOM 612 C C . ARG A 1 81 ? -10.613 17.426 -9.087 1.00 43.66 81 ARG A C 1
ATOM 614 O O . ARG A 1 81 ? -10.225 16.580 -9.890 1.00 43.66 81 ARG A O 1
ATOM 621 N N . PRO A 1 82 ? -10.416 18.739 -9.335 1.00 37.81 82 PRO A N 1
ATOM 622 C CA . PRO A 1 82 ? -9.798 19.208 -10.575 1.00 37.81 82 PRO A CA 1
ATOM 623 C C . PRO A 1 82 ? -8.473 18.484 -10.839 1.00 37.81 82 PRO A C 1
ATOM 625 O O . PRO A 1 82 ? -7.611 18.452 -9.962 1.00 37.81 82 PRO A O 1
ATOM 628 N N . ALA A 1 83 ? -8.340 17.917 -12.041 1.00 46.00 83 ALA A N 1
ATOM 629 C CA . ALA A 1 83 ? -7.323 16.936 -12.436 1.00 46.00 83 ALA A CA 1
ATOM 630 C C . ALA A 1 83 ? -5.850 17.361 -12.232 1.00 46.00 83 ALA A C 1
ATOM 632 O O . ALA A 1 83 ? -4.962 16.525 -12.332 1.00 46.00 83 ALA A O 1
ATOM 633 N N . GLY A 1 84 ? -5.577 18.632 -11.919 1.00 43.44 84 GLY A N 1
ATOM 634 C CA . GLY A 1 84 ? -4.230 19.109 -11.585 1.00 43.44 84 GLY A CA 1
ATOM 635 C C . GLY A 1 84 ? -3.802 18.839 -10.137 1.00 43.44 84 GLY A C 1
ATOM 636 O O . GLY A 1 84 ? -2.643 18.540 -9.895 1.00 43.44 84 GLY A O 1
ATOM 637 N N . ALA A 1 85 ? -4.727 18.884 -9.172 1.00 47.19 85 ALA A N 1
ATOM 638 C CA . ALA A 1 85 ? -4.377 18.786 -7.748 1.00 47.19 85 ALA A CA 1
ATOM 639 C C . ALA A 1 85 ? -4.277 17.336 -7.239 1.00 47.19 85 ALA A C 1
ATOM 641 O O . ALA A 1 85 ? -3.602 17.068 -6.247 1.00 47.19 85 ALA A O 1
ATOM 642 N N . GLU A 1 86 ? -4.969 16.393 -7.890 1.00 44.94 86 GLU A N 1
ATOM 643 C CA . GLU A 1 86 ? -4.907 14.972 -7.527 1.00 44.94 86 GLU A CA 1
ATOM 644 C C . GLU A 1 86 ? -3.568 14.362 -7.943 1.00 44.94 86 GLU A C 1
ATOM 646 O O . GLU A 1 86 ? -2.927 13.742 -7.100 1.00 44.94 86 GLU A O 1
ATOM 651 N N . ASN A 1 87 ? -3.097 14.610 -9.170 1.00 47.66 87 ASN A N 1
ATOM 652 C CA . ASN A 1 87 ? -1.785 14.135 -9.613 1.00 47.66 87 ASN A CA 1
ATOM 653 C C . ASN A 1 87 ? -0.648 14.701 -8.757 1.00 47.66 87 ASN A C 1
ATOM 655 O O . ASN A 1 87 ? 0.171 13.918 -8.297 1.00 47.66 87 ASN A O 1
ATOM 659 N N . GLU A 1 88 ? -0.648 15.999 -8.429 1.00 50.22 88 GLU A N 1
ATOM 660 C CA . GLU A 1 88 ? 0.361 16.572 -7.520 1.00 50.22 88 GLU A CA 1
ATOM 661 C C . GLU A 1 88 ? 0.347 15.907 -6.133 1.00 50.22 88 GLU A C 1
ATOM 663 O O . GLU A 1 88 ? 1.397 15.652 -5.541 1.00 50.22 88 GLU A O 1
ATOM 668 N N . LEU A 1 89 ? -0.837 15.591 -5.594 1.00 52.94 89 LEU A N 1
ATOM 669 C CA . LEU A 1 89 ? -0.955 14.936 -4.290 1.00 52.94 89 LEU A CA 1
ATOM 670 C C . LEU A 1 89 ? -0.563 13.450 -4.345 1.00 52.94 89 LEU A C 1
ATOM 672 O O . LEU A 1 89 ? 0.010 12.935 -3.386 1.00 52.94 89 LEU A O 1
ATOM 676 N N . LEU A 1 90 ? -0.869 12.763 -5.447 1.00 56.41 90 LEU A N 1
ATOM 677 C CA . LEU A 1 90 ? -0.522 11.365 -5.711 1.00 56.41 90 LEU A CA 1
ATOM 678 C C . LEU A 1 90 ? 0.981 11.193 -5.970 1.00 56.41 90 LEU A C 1
ATOM 680 O O . LEU A 1 90 ? 1.600 10.304 -5.380 1.00 56.41 90 LEU A O 1
ATOM 684 N N . GLU A 1 91 ? 1.580 12.087 -6.754 1.00 60.97 91 GLU A N 1
ATOM 685 C CA . GLU A 1 91 ? 3.027 12.192 -6.962 1.00 60.97 91 GLU A CA 1
ATOM 686 C C . GLU A 1 91 ? 3.756 12.546 -5.666 1.00 60.97 91 GLU A C 1
ATOM 688 O O . GLU A 1 91 ? 4.818 11.998 -5.396 1.00 60.97 91 GLU A O 1
ATOM 693 N N . ALA A 1 92 ? 3.177 13.387 -4.804 1.00 67.31 92 ALA A N 1
ATOM 694 C CA . ALA A 1 92 ? 3.750 13.675 -3.489 1.00 67.31 92 ALA A CA 1
ATOM 695 C C . ALA A 1 92 ? 3.594 12.518 -2.482 1.00 67.31 92 ALA A C 1
ATOM 697 O O . ALA A 1 92 ? 4.312 12.470 -1.477 1.00 67.31 92 ALA A O 1
ATOM 698 N N . ARG A 1 93 ? 2.650 11.594 -2.708 1.00 78.88 93 ARG A N 1
ATOM 699 C CA . ARG A 1 93 ? 2.333 10.506 -1.772 1.00 78.88 93 ARG A CA 1
ATOM 700 C C . ARG A 1 93 ? 3.265 9.311 -1.922 1.00 78.88 93 ARG A C 1
ATOM 702 O O . ARG A 1 93 ? 3.675 8.760 -0.902 1.00 78.88 93 ARG A O 1
ATOM 709 N N . LEU A 1 94 ? 3.596 8.918 -3.151 1.00 87.00 94 LEU A N 1
ATOM 710 C CA . LEU A 1 94 ? 4.457 7.758 -3.395 1.00 87.00 94 LEU A CA 1
ATOM 711 C C . LEU A 1 94 ? 5.856 7.894 -2.762 1.00 87.00 94 LEU A C 1
ATOM 713 O O . LEU A 1 94 ? 6.237 6.960 -2.063 1.00 87.00 94 LEU A O 1
ATOM 717 N N . PRO A 1 95 ? 6.583 9.025 -2.880 1.00 86.00 95 PRO A N 1
ATOM 718 C CA . PRO A 1 95 ? 7.894 9.196 -2.250 1.00 86.00 95 PRO A CA 1
ATOM 719 C C . PRO A 1 95 ? 7.843 9.029 -0.729 1.00 86.00 95 PRO A C 1
ATOM 721 O O . PRO A 1 95 ? 8.647 8.308 -0.158 1.00 86.00 95 PRO A O 1
ATOM 724 N N . ARG A 1 96 ? 6.834 9.612 -0.066 1.00 84.44 96 ARG A N 1
ATOM 725 C CA . ARG A 1 96 ? 6.663 9.490 1.395 1.00 84.44 96 ARG A CA 1
ATOM 726 C C . ARG A 1 96 ? 6.372 8.056 1.833 1.00 84.44 96 ARG A C 1
ATOM 728 O O . ARG A 1 96 ? 6.761 7.646 2.921 1.00 84.44 96 ARG A O 1
ATOM 735 N N . LEU A 1 97 ? 5.631 7.308 1.015 1.00 87.81 97 LEU A N 1
ATOM 736 C CA . LEU A 1 97 ? 5.352 5.899 1.282 1.00 87.81 97 LEU A CA 1
ATOM 737 C C . LEU A 1 97 ? 6.565 5.022 0.993 1.00 87.81 97 LEU A C 1
ATOM 739 O O . LEU A 1 97 ? 6.823 4.113 1.773 1.00 87.81 97 LEU A O 1
ATOM 743 N N . ALA A 1 98 ? 7.315 5.305 -0.070 1.00 88.50 98 ALA A N 1
ATOM 744 C CA . ALA A 1 98 ? 8.567 4.626 -0.367 1.00 88.50 98 ALA A CA 1
ATOM 745 C C . ALA A 1 98 ? 9.574 4.828 0.776 1.00 88.50 98 ALA A C 1
ATOM 747 O O . ALA A 1 98 ? 10.065 3.846 1.314 1.00 88.50 98 ALA A O 1
ATOM 748 N N . GLU A 1 99 ? 9.771 6.062 1.245 1.00 88.38 99 GLU A N 1
ATOM 749 C CA . GLU A 1 99 ? 10.657 6.385 2.377 1.00 88.38 99 GLU A CA 1
ATOM 750 C C . GLU A 1 99 ? 10.287 5.618 3.661 1.00 88.38 99 GLU A C 1
ATOM 752 O O . GLU A 1 99 ? 11.155 5.162 4.402 1.00 88.38 99 GLU A O 1
ATOM 757 N N . GLY A 1 100 ? 8.989 5.445 3.935 1.00 84.25 100 GLY A N 1
ATOM 758 C CA . GLY A 1 100 ? 8.519 4.782 5.154 1.00 84.25 100 GLY A CA 1
ATOM 759 C C . GLY A 1 100 ? 8.342 3.261 5.066 1.00 84.25 100 GLY A C 1
ATOM 760 O O . GLY A 1 100 ? 8.317 2.599 6.105 1.00 84.25 100 GLY A O 1
ATOM 761 N N . LEU A 1 101 ? 8.148 2.701 3.867 1.00 89.50 101 LEU A N 1
ATOM 762 C CA . LEU A 1 101 ? 7.728 1.303 3.680 1.00 89.50 101 LEU A CA 1
ATOM 763 C C . LEU A 1 101 ? 8.643 0.488 2.769 1.00 89.50 101 LEU A C 1
ATOM 765 O O . LEU A 1 101 ? 8.562 -0.735 2.827 1.00 89.50 101 LEU A O 1
ATOM 769 N N . LEU A 1 102 ? 9.473 1.104 1.930 1.00 92.19 102 LEU A N 1
ATOM 770 C CA . LEU A 1 102 ? 10.378 0.377 1.046 1.00 92.19 102 LEU A CA 1
ATOM 771 C C . LEU A 1 102 ? 11.658 0.026 1.810 1.00 92.19 102 LEU A C 1
ATOM 773 O O . LEU A 1 102 ? 12.432 0.897 2.187 1.00 92.19 102 LEU A O 1
ATOM 777 N N . VAL A 1 103 ? 11.871 -1.267 2.053 1.00 91.62 103 VAL A N 1
ATOM 778 C CA . VAL A 1 103 ? 13.043 -1.795 2.776 1.00 91.62 103 VAL A CA 1
ATOM 779 C C . VAL A 1 103 ? 14.155 -2.178 1.807 1.00 91.62 103 VAL A C 1
ATOM 781 O O . VAL A 1 103 ? 15.325 -1.911 2.068 1.00 91.62 103 VAL A O 1
ATOM 784 N N . SER A 1 104 ? 13.799 -2.820 0.696 1.00 93.94 104 SER A N 1
ATOM 785 C CA . SER A 1 104 ? 14.726 -3.146 -0.387 1.00 93.94 104 SER A CA 1
ATOM 786 C C . SER A 1 104 ? 13.979 -3.310 -1.706 1.00 93.94 104 SER A C 1
ATOM 788 O O . SER A 1 104 ? 12.774 -3.573 -1.714 1.00 93.94 104 SER A O 1
ATOM 790 N N . ALA A 1 105 ? 14.702 -3.173 -2.815 1.00 96.62 105 ALA A N 1
ATOM 791 C CA . ALA A 1 105 ? 14.232 -3.506 -4.151 1.00 96.62 105 ALA A CA 1
ATOM 792 C C . ALA A 1 105 ? 15.345 -4.259 -4.887 1.00 96.62 105 ALA A C 1
ATOM 794 O O . ALA A 1 105 ? 16.471 -3.775 -4.969 1.00 96.62 105 ALA A O 1
ATOM 795 N N . GLU A 1 106 ? 15.034 -5.446 -5.397 1.00 95.06 106 GLU A N 1
ATOM 796 C CA . GLU A 1 106 ? 15.962 -6.288 -6.156 1.00 95.06 106 GLU A CA 1
ATOM 797 C C . GLU A 1 106 ? 15.310 -6.703 -7.471 1.00 95.06 106 GLU A C 1
ATOM 799 O O . GLU A 1 106 ? 14.118 -7.013 -7.508 1.00 95.06 106 GLU A O 1
ATOM 804 N N . ALA A 1 107 ? 16.085 -6.722 -8.552 1.00 96.94 107 ALA A N 1
ATOM 805 C CA . ALA A 1 107 ? 15.581 -7.022 -9.882 1.00 96.94 107 ALA A CA 1
ATOM 806 C C . ALA A 1 107 ? 16.123 -8.345 -10.437 1.00 96.94 107 ALA A C 1
ATOM 808 O O . ALA A 1 107 ? 17.235 -8.783 -10.145 1.00 96.94 107 ALA A O 1
ATOM 809 N N . SER A 1 108 ? 15.306 -8.988 -11.268 1.00 96.81 108 SER A N 1
ATOM 810 C CA . SER A 1 108 ? 15.678 -10.127 -12.097 1.00 96.81 108 SER A CA 1
ATOM 811 C C . SER A 1 108 ? 14.992 -9.987 -13.453 1.00 96.81 108 SER A C 1
ATOM 813 O O . SER A 1 108 ? 13.779 -10.174 -13.567 1.00 96.81 108 SER A O 1
ATOM 815 N N . ALA A 1 109 ? 15.767 -9.630 -14.481 1.00 96.62 109 ALA A N 1
ATOM 816 C CA . ALA A 1 109 ? 15.258 -9.282 -15.808 1.00 96.62 109 ALA A CA 1
ATOM 817 C C . ALA A 1 109 ? 14.190 -8.174 -15.744 1.00 96.62 109 ALA A C 1
ATOM 819 O O . ALA A 1 109 ? 14.522 -7.024 -15.473 1.00 96.62 109 ALA A O 1
ATOM 820 N N . ASN A 1 110 ? 12.918 -8.503 -15.971 1.00 97.38 110 ASN A N 1
ATOM 821 C CA . ASN A 1 110 ? 11.801 -7.562 -15.903 1.00 97.38 110 ASN A CA 1
ATOM 822 C C . ASN A 1 110 ? 10.986 -7.653 -14.611 1.00 97.38 110 ASN A C 1
ATOM 824 O O . ASN A 1 110 ? 9.935 -7.028 -14.499 1.00 97.38 110 ASN A O 1
ATOM 828 N N . LEU A 1 111 ? 11.412 -8.469 -13.656 1.00 98.00 111 LEU A N 1
ATOM 829 C CA . LEU A 1 111 ? 10.746 -8.617 -12.373 1.00 98.00 111 LEU A CA 1
ATOM 830 C C . LEU A 1 111 ? 11.497 -7.805 -11.330 1.00 98.00 111 LEU A C 1
ATOM 832 O O . LEU A 1 111 ? 12.715 -7.911 -11.230 1.00 98.00 111 LEU A O 1
ATOM 836 N N . VAL A 1 112 ? 10.770 -7.034 -10.531 1.00 98.12 112 VAL A N 1
ATOM 837 C CA . VAL A 1 112 ? 11.320 -6.314 -9.383 1.00 98.12 112 VAL A CA 1
ATOM 838 C C . VAL A 1 112 ? 10.603 -6.784 -8.132 1.00 98.12 112 VAL A C 1
ATOM 840 O O . VAL A 1 112 ? 9.380 -6.711 -8.034 1.00 98.12 112 VAL A O 1
ATOM 843 N N . VAL A 1 113 ? 11.372 -7.288 -7.178 1.00 97.94 113 VAL A N 1
ATOM 844 C CA . VAL A 1 113 ? 10.895 -7.727 -5.872 1.00 97.94 113 VAL A CA 1
ATOM 845 C C . VAL A 1 113 ? 11.204 -6.628 -4.872 1.00 97.94 113 VAL A C 1
ATOM 847 O O . VAL A 1 113 ? 12.362 -6.340 -4.581 1.00 97.94 113 VAL A O 1
ATOM 850 N N . VAL A 1 114 ? 10.153 -6.022 -4.335 1.00 97.25 114 VAL A N 1
ATOM 851 C CA . VAL A 1 114 ? 10.241 -4.980 -3.315 1.00 97.25 114 VAL A CA 1
ATOM 852 C C . VAL A 1 114 ? 9.855 -5.567 -1.970 1.00 97.25 114 VAL A C 1
ATOM 854 O O . VAL A 1 114 ? 8.809 -6.207 -1.850 1.00 97.25 114 VAL A O 1
ATOM 857 N N . ARG A 1 115 ? 10.676 -5.339 -0.945 1.00 96.50 115 ARG A N 1
ATOM 858 C CA . ARG A 1 115 ? 10.391 -5.740 0.436 1.00 96.50 115 ARG A CA 1
ATOM 859 C C . ARG A 1 115 ? 9.861 -4.567 1.237 1.00 96.50 115 ARG A C 1
ATOM 861 O O . ARG A 1 115 ? 10.346 -3.445 1.109 1.00 96.50 115 ARG A O 1
ATOM 868 N N . THR A 1 116 ? 8.893 -4.852 2.096 1.00 91.56 116 THR A N 1
ATOM 869 C CA . THR A 1 116 ? 8.304 -3.895 3.033 1.00 91.56 116 THR A CA 1
ATOM 870 C C . THR A 1 116 ? 8.279 -4.478 4.444 1.00 91.56 116 THR A C 1
ATOM 872 O O . THR A 1 116 ? 8.459 -5.686 4.613 1.00 91.56 116 THR A O 1
ATOM 875 N N . PRO A 1 117 ? 7.996 -3.680 5.490 1.00 88.69 117 PRO A N 1
ATOM 876 C CA . PRO A 1 117 ? 7.592 -4.240 6.771 1.00 88.69 117 PRO A CA 1
ATOM 877 C C . PRO A 1 117 ? 6.326 -5.111 6.622 1.00 88.69 117 PRO A C 1
ATOM 879 O O . PRO A 1 117 ? 5.563 -4.914 5.666 1.00 88.69 117 PRO A O 1
ATOM 882 N N . PRO A 1 118 ? 6.065 -6.032 7.568 1.00 86.69 118 PRO A N 1
ATOM 883 C CA . PRO A 1 118 ? 4.860 -6.861 7.562 1.00 86.69 118 PRO A CA 1
ATOM 884 C C . PRO A 1 118 ? 3.573 -6.036 7.444 1.00 86.69 118 PRO A C 1
ATOM 886 O O . PRO A 1 118 ? 3.393 -5.036 8.146 1.00 86.69 118 PRO A O 1
ATOM 889 N N . GLY A 1 119 ? 2.681 -6.454 6.547 1.00 82.12 119 GLY A N 1
ATOM 890 C CA . GLY A 1 119 ? 1.434 -5.761 6.209 1.00 82.12 119 GLY A CA 1
ATOM 891 C C . GLY A 1 119 ? 1.585 -4.465 5.396 1.00 82.12 119 GLY A C 1
ATOM 892 O O . GLY A 1 119 ? 0.583 -3.792 5.146 1.00 82.12 119 GLY A O 1
ATOM 893 N N . GLY A 1 120 ? 2.803 -4.087 4.995 1.00 85.88 120 GLY A N 1
ATOM 894 C CA . GLY A 1 120 ? 3.082 -2.865 4.232 1.00 85.88 120 GLY A CA 1
ATOM 895 C C . GLY A 1 120 ? 2.916 -3.008 2.716 1.00 85.88 120 GLY A C 1
ATOM 896 O O . GLY A 1 120 ? 2.685 -2.008 2.032 1.00 85.88 120 GLY A O 1
ATOM 897 N N . ALA A 1 121 ? 2.984 -4.232 2.186 1.00 91.88 121 ALA A N 1
ATOM 898 C CA . ALA A 1 121 ? 3.104 -4.471 0.749 1.00 91.88 121 ALA A CA 1
ATOM 899 C C . ALA A 1 121 ? 1.880 -3.994 -0.035 1.00 91.88 121 ALA A C 1
ATOM 901 O O . ALA A 1 121 ? 2.012 -3.277 -1.024 1.00 91.88 121 ALA A O 1
ATOM 902 N N . GLN A 1 122 ? 0.680 -4.328 0.444 1.00 92.56 122 GLN A N 1
ATOM 903 C CA . GLN A 1 122 ? -0.578 -3.912 -0.184 1.00 92.56 122 GLN A CA 1
ATOM 904 C C . GLN A 1 122 ? -0.706 -2.388 -0.260 1.00 92.56 122 GLN A C 1
ATOM 906 O O . GLN A 1 122 ? -1.202 -1.843 -1.245 1.00 92.56 122 GLN A O 1
ATOM 911 N N . TYR A 1 123 ? -0.240 -1.686 0.777 1.00 90.81 123 TYR A N 1
ATOM 912 C CA . TYR A 1 123 ? -0.360 -0.237 0.827 1.00 90.81 123 TYR A CA 1
ATOM 913 C C . TYR A 1 123 ? 0.609 0.448 -0.141 1.00 90.81 123 TYR A C 1
ATOM 915 O O . TYR A 1 123 ? 0.209 1.360 -0.866 1.00 90.81 123 TYR A O 1
ATOM 923 N N . LEU A 1 124 ? 1.855 -0.032 -0.202 1.00 90.25 124 LEU A N 1
ATOM 924 C CA . LEU A 1 124 ? 2.837 0.449 -1.169 1.00 90.25 124 LEU A CA 1
ATOM 925 C C . LEU A 1 124 ? 2.395 0.150 -2.612 1.00 90.25 124 LEU A C 1
ATOM 927 O O . LEU A 1 124 ? 2.420 1.049 -3.448 1.00 90.25 124 LEU A O 1
ATOM 931 N N . ALA A 1 125 ? 1.920 -1.066 -2.894 1.00 92.00 125 ALA A N 1
ATOM 932 C CA . ALA A 1 125 ? 1.433 -1.455 -4.220 1.00 92.00 125 ALA A CA 1
ATOM 933 C C . ALA A 1 125 ? 0.259 -0.590 -4.692 1.00 92.00 125 ALA A C 1
ATOM 935 O O . ALA A 1 125 ? 0.292 -0.062 -5.799 1.00 92.00 125 ALA A O 1
ATOM 936 N N . SER A 1 126 ? -0.721 -0.327 -3.820 1.00 89.81 126 SER A N 1
ATOM 937 C CA . SER A 1 126 ? -1.828 0.565 -4.172 1.00 89.81 126 SER A CA 1
ATOM 938 C C . SER A 1 126 ? -1.366 1.991 -4.486 1.00 89.81 126 SER A C 1
ATOM 940 O O . SER A 1 126 ? -2.052 2.682 -5.240 1.00 89.81 126 SER A O 1
ATOM 942 N N . ALA A 1 127 ? -0.277 2.472 -3.886 1.00 89.06 127 ALA A N 1
ATOM 943 C CA . ALA A 1 127 ? 0.283 3.770 -4.244 1.00 89.06 127 ALA A CA 1
ATOM 944 C C . ALA A 1 127 ? 0.971 3.704 -5.614 1.00 89.06 127 ALA A C 1
ATOM 946 O O . ALA A 1 127 ? 0.678 4.537 -6.465 1.00 89.06 127 ALA A O 1
ATOM 947 N N . LEU A 1 128 ? 1.796 2.678 -5.846 1.00 89.25 128 LEU A N 1
ATOM 948 C CA . LEU A 1 128 ? 2.489 2.438 -7.117 1.00 89.25 128 LEU A CA 1
ATOM 949 C C . LEU A 1 128 ? 1.514 2.351 -8.303 1.00 89.25 128 LEU A C 1
ATOM 951 O O . LEU A 1 128 ? 1.748 2.987 -9.329 1.00 89.25 128 LEU A O 1
ATOM 955 N N . ASP A 1 129 ? 0.395 1.640 -8.144 1.00 87.25 129 ASP A N 1
ATOM 956 C CA . ASP A 1 129 ? -0.630 1.498 -9.186 1.00 87.25 129 ASP A CA 1
ATOM 957 C C . ASP A 1 129 ? -1.324 2.832 -9.515 1.00 87.25 129 ASP A C 1
ATOM 959 O O . ASP A 1 129 ? -1.698 3.083 -10.661 1.00 87.25 129 ASP A O 1
ATOM 963 N N . ARG A 1 130 ? -1.496 3.709 -8.516 1.00 83.38 130 ARG A N 1
ATOM 964 C CA . ARG A 1 130 ? -2.163 5.012 -8.682 1.00 83.38 130 ARG A CA 1
ATOM 965 C C . ARG A 1 130 ? -1.224 6.113 -9.174 1.00 83.38 130 ARG A C 1
ATOM 967 O O . ARG A 1 130 ? -1.708 7.098 -9.719 1.00 83.38 130 ARG A O 1
ATOM 974 N N . SER A 1 131 ? 0.086 5.962 -8.994 1.00 80.25 131 SER A N 1
ATOM 975 C CA . SER A 1 131 ? 1.099 6.934 -9.430 1.00 80.25 131 SER A CA 1
ATOM 976 C C . SER A 1 131 ? 1.416 6.886 -10.926 1.00 80.25 131 SER A C 1
ATOM 978 O O . SER A 1 131 ? 2.266 7.647 -11.367 1.00 80.25 131 SER A O 1
ATOM 980 N N . VAL A 1 132 ? 0.753 6.014 -11.697 1.00 70.81 132 VAL A N 1
ATOM 981 C CA . VAL A 1 132 ? 0.878 5.903 -13.162 1.00 70.81 132 VAL A CA 1
ATOM 982 C C . VAL A 1 132 ? 2.346 5.888 -13.614 1.00 70.81 132 VAL A C 1
ATOM 984 O O . VAL A 1 132 ? 2.838 6.831 -14.221 1.00 70.81 132 VAL A O 1
ATOM 987 N N . MET A 1 133 ? 3.069 4.801 -13.329 1.00 82.69 133 MET A N 1
ATOM 988 C CA . MET A 1 133 ? 4.428 4.606 -13.853 1.00 82.69 133 MET A CA 1
ATOM 989 C C . MET A 1 133 ? 4.373 3.930 -15.233 1.00 82.69 133 MET A C 1
ATOM 991 O O . MET A 1 133 ? 4.011 2.751 -15.304 1.00 82.69 133 MET A O 1
ATOM 995 N N . PRO A 1 134 ? 4.755 4.610 -16.332 1.00 83.19 134 PRO A N 1
ATOM 996 C CA . PRO A 1 134 ? 4.645 4.052 -17.686 1.00 83.19 134 PRO A CA 1
ATOM 997 C C . PRO A 1 134 ? 5.442 2.754 -17.870 1.00 83.19 134 PRO A C 1
ATOM 999 O O . PRO A 1 134 ? 5.003 1.826 -18.559 1.00 83.19 134 PRO A O 1
ATOM 1002 N N . ASP A 1 135 ? 6.588 2.671 -17.194 1.00 87.12 135 ASP A N 1
ATOM 1003 C CA . ASP A 1 135 ? 7.537 1.562 -17.290 1.00 87.12 135 ASP A CA 1
ATOM 1004 C C . ASP A 1 135 ? 7.079 0.306 -16.539 1.00 87.12 135 ASP A C 1
ATOM 1006 O O . ASP A 1 135 ? 7.669 -0.760 -16.709 1.00 87.12 135 ASP A O 1
ATOM 1010 N N . VAL A 1 136 ? 6.014 0.401 -15.736 1.00 93.06 136 VAL A N 1
ATOM 1011 C CA . VAL A 1 136 ? 5.440 -0.721 -14.985 1.00 93.06 136 VAL A CA 1
ATOM 1012 C C . VAL A 1 136 ? 4.267 -1.303 -15.764 1.00 93.06 136 VAL A C 1
ATOM 1014 O O . VAL A 1 136 ? 3.322 -0.606 -16.132 1.00 93.06 136 VAL A O 1
ATOM 1017 N N . LEU A 1 137 ? 4.331 -2.603 -16.039 1.00 91.88 137 LEU A N 1
ATOM 1018 C CA . LEU A 1 137 ? 3.253 -3.380 -16.644 1.00 91.88 137 LEU A CA 1
ATOM 1019 C C . LEU A 1 137 ? 2.145 -3.682 -15.626 1.00 91.88 137 LEU A C 1
ATOM 1021 O O . LEU A 1 137 ? 0.970 -3.621 -15.979 1.00 91.88 137 LEU A O 1
ATOM 1025 N N . GLY A 1 138 ? 2.520 -3.995 -14.385 1.00 88.88 138 GLY A N 1
ATOM 1026 C CA . GLY A 1 138 ? 1.594 -4.242 -13.282 1.00 88.88 138 GLY A CA 1
ATOM 1027 C C . GLY A 1 138 ? 2.304 -4.645 -11.991 1.00 88.88 138 GLY A C 1
ATOM 1028 O O . GLY A 1 138 ? 3.520 -4.868 -11.987 1.00 88.88 138 GLY A O 1
ATOM 1029 N N . THR A 1 139 ? 1.533 -4.747 -10.906 1.00 94.75 139 THR A N 1
ATOM 1030 C CA . THR A 1 139 ? 2.023 -5.130 -9.577 1.00 94.75 139 THR A CA 1
ATOM 1031 C C . THR A 1 139 ? 1.190 -6.261 -8.958 1.00 94.75 139 THR A C 1
ATOM 1033 O O . THR A 1 139 ? 0.017 -6.446 -9.282 1.00 94.75 139 THR A O 1
ATOM 1036 N N . ILE A 1 140 ? 1.808 -7.057 -8.081 1.00 95.56 140 ILE A N 1
ATOM 1037 C CA . ILE A 1 140 ? 1.145 -8.055 -7.232 1.00 95.56 140 ILE A CA 1
ATOM 1038 C C . ILE A 1 140 ? 1.710 -7.918 -5.822 1.00 95.56 140 ILE A C 1
ATOM 1040 O O . ILE A 1 140 ? 2.913 -8.062 -5.615 1.00 95.56 140 ILE A O 1
ATOM 1044 N N . ALA A 1 141 ? 0.843 -7.688 -4.840 1.00 94.19 141 ALA A N 1
ATOM 1045 C CA . ALA A 1 141 ? 1.242 -7.573 -3.444 1.00 94.19 141 ALA A CA 1
ATOM 1046 C C . ALA A 1 141 ? 0.904 -8.826 -2.630 1.00 94.19 141 ALA A C 1
ATOM 1048 O O . ALA A 1 141 ? -0.204 -9.364 -2.702 1.00 94.19 141 ALA A O 1
ATOM 1049 N N . GLY A 1 142 ? 1.869 -9.250 -1.816 1.00 93.12 142 GLY A N 1
ATOM 1050 C CA . GLY A 1 142 ? 1.692 -10.166 -0.695 1.00 93.12 142 GLY A CA 1
ATOM 1051 C C . GLY A 1 142 ? 1.457 -9.405 0.613 1.00 93.12 142 GLY A C 1
ATOM 1052 O O . GLY A 1 142 ? 0.705 -8.431 0.643 1.00 93.12 142 GLY A O 1
ATOM 1053 N N . ASP A 1 143 ? 2.098 -9.855 1.695 1.00 92.00 143 ASP A N 1
ATOM 1054 C CA . ASP A 1 143 ? 2.053 -9.195 3.012 1.00 92.00 143 ASP A CA 1
ATOM 1055 C C . ASP A 1 143 ? 3.219 -8.212 3.214 1.00 92.00 143 ASP A C 1
ATOM 1057 O O . ASP A 1 143 ? 3.014 -7.047 3.555 1.00 92.00 143 ASP A O 1
ATOM 1061 N N . ASP A 1 144 ? 4.439 -8.672 2.937 1.00 92.56 144 ASP A N 1
ATOM 1062 C CA . ASP A 1 144 ? 5.702 -7.948 3.135 1.00 92.56 144 ASP A CA 1
ATOM 1063 C C . ASP A 1 144 ? 6.526 -7.822 1.837 1.00 92.56 144 ASP A C 1
ATOM 1065 O O . ASP A 1 144 ? 7.702 -7.452 1.857 1.00 92.56 144 ASP A O 1
ATOM 1069 N N . THR A 1 145 ? 5.926 -8.205 0.708 1.00 95.00 145 THR A N 1
ATOM 1070 C CA . THR A 1 145 ? 6.588 -8.284 -0.592 1.00 95.00 145 THR A CA 1
ATOM 1071 C C . THR A 1 145 ? 5.655 -7.801 -1.700 1.00 95.00 145 THR A C 1
ATOM 1073 O O . THR A 1 145 ? 4.506 -8.241 -1.777 1.00 95.00 145 THR A O 1
ATOM 1076 N N . VAL A 1 146 ? 6.150 -6.927 -2.578 1.00 97.38 146 VAL A N 1
ATOM 1077 C CA . VAL A 1 146 ? 5.478 -6.505 -3.815 1.00 97.38 146 VAL A CA 1
ATOM 1078 C C . VAL A 1 146 ? 6.312 -6.969 -5.000 1.00 97.38 146 VAL A C 1
ATOM 1080 O O . VAL A 1 146 ? 7.501 -6.676 -5.079 1.00 97.38 146 VAL A O 1
ATOM 1083 N N . LEU A 1 147 ? 5.687 -7.683 -5.929 1.00 98.06 147 LEU A N 1
ATOM 1084 C CA . LEU A 1 147 ? 6.257 -7.974 -7.235 1.00 98.06 147 LEU A CA 1
ATOM 1085 C C . LEU A 1 147 ? 5.796 -6.895 -8.212 1.00 98.06 147 LEU A C 1
ATOM 1087 O O . LEU A 1 147 ? 4.595 -6.726 -8.410 1.00 98.06 147 LEU A O 1
ATOM 1091 N N . LEU A 1 148 ? 6.733 -6.201 -8.846 1.00 96.88 148 LEU A N 1
ATOM 1092 C CA . LEU A 1 148 ? 6.467 -5.346 -9.995 1.00 96.88 148 LEU A CA 1
ATOM 1093 C C . LEU A 1 148 ? 7.001 -6.019 -11.254 1.00 96.88 148 LEU A C 1
ATOM 1095 O O . LEU A 1 148 ? 8.046 -6.667 -11.235 1.00 96.88 148 LEU A O 1
ATOM 1099 N N . VAL A 1 149 ? 6.288 -5.834 -12.357 1.00 96.31 149 VAL A N 1
ATOM 1100 C CA . VAL A 1 149 ? 6.723 -6.291 -13.676 1.00 96.31 149 VAL A CA 1
ATOM 1101 C C . VAL A 1 149 ? 7.009 -5.062 -14.523 1.00 96.31 149 VAL A C 1
ATOM 1103 O O . VAL A 1 149 ? 6.096 -4.277 -14.775 1.00 96.31 149 VAL A O 1
ATOM 1106 N N . SER A 1 150 ? 8.251 -4.871 -14.964 1.00 96.56 150 SER A N 1
ATOM 1107 C CA . SER A 1 150 ? 8.583 -3.833 -15.936 1.00 96.56 150 SER A CA 1
ATOM 1108 C C . SER A 1 150 ? 8.075 -4.215 -17.324 1.00 96.56 150 SER A C 1
ATOM 1110 O O . SER A 1 150 ? 8.001 -5.387 -17.705 1.00 96.56 150 SER A O 1
ATOM 1112 N N . ARG A 1 151 ? 7.711 -3.196 -18.096 1.00 94.88 151 ARG A N 1
ATOM 1113 C CA . ARG A 1 151 ? 7.204 -3.332 -19.462 1.00 94.88 151 ARG A CA 1
ATOM 1114 C C . ARG A 1 151 ? 8.324 -3.708 -20.442 1.00 94.88 151 ARG A C 1
ATOM 1116 O O . ARG A 1 151 ? 8.092 -4.471 -21.374 1.00 94.88 151 ARG A O 1
ATOM 1123 N N . ASP A 1 152 ? 9.534 -3.206 -20.193 1.00 94.62 152 ASP A N 1
ATOM 1124 C CA . ASP A 1 152 ? 10.770 -3.601 -20.876 1.00 94.62 152 ASP A CA 1
ATOM 1125 C C . ASP A 1 152 ? 11.333 -4.904 -20.258 1.00 94.62 152 ASP A C 1
ATOM 1127 O O . ASP A 1 152 ? 11.543 -4.934 -19.040 1.00 94.62 152 ASP A O 1
ATOM 1131 N N . PRO A 1 153 ? 11.608 -5.959 -21.057 1.00 93.94 153 PRO A N 1
ATOM 1132 C CA . PRO A 1 153 ? 12.250 -7.201 -20.614 1.00 93.94 153 PRO A CA 1
ATOM 1133 C C . PRO A 1 153 ? 13.585 -7.031 -19.866 1.00 93.94 153 PRO A C 1
ATOM 1135 O O . PRO A 1 153 ? 13.941 -7.893 -19.066 1.00 93.94 153 PRO A O 1
ATOM 1138 N N . ALA A 1 154 ? 14.318 -5.945 -20.125 1.00 94.12 154 ALA A N 1
ATOM 1139 C CA . ALA A 1 154 ? 15.585 -5.612 -19.467 1.00 94.12 154 ALA A CA 1
ATOM 1140 C C . ALA A 1 154 ? 15.463 -4.402 -18.516 1.00 94.12 154 ALA A C 1
ATOM 1142 O O . ALA A 1 154 ? 16.463 -3.828 -18.094 1.00 94.12 154 ALA A O 1
ATOM 1143 N N . GLY A 1 155 ? 14.235 -3.976 -18.206 1.00 93.69 155 GLY A N 1
ATOM 1144 C CA . GLY A 1 155 ? 13.963 -2.748 -17.459 1.00 93.69 155 GLY A CA 1
ATOM 1145 C C . GLY A 1 155 ? 13.978 -2.879 -15.935 1.00 93.69 155 GLY A C 1
ATOM 1146 O O . GLY A 1 155 ? 13.832 -1.858 -15.265 1.00 93.69 155 GLY A O 1
ATOM 1147 N N . GLY A 1 156 ? 14.122 -4.086 -15.378 1.00 95.94 156 GLY A N 1
ATOM 1148 C CA . GLY A 1 156 ? 13.981 -4.321 -13.939 1.00 95.94 156 GLY A CA 1
ATOM 1149 C C . GLY A 1 156 ? 15.002 -3.561 -13.097 1.00 95.94 156 GLY A C 1
ATOM 1150 O O . GLY A 1 156 ? 14.604 -2.918 -12.130 1.00 95.94 156 GLY A O 1
ATOM 1151 N N . ASP A 1 157 ? 16.281 -3.566 -13.488 1.00 95.88 157 ASP A N 1
ATOM 1152 C CA . ASP A 1 157 ? 17.348 -2.881 -12.738 1.00 95.88 157 ASP A CA 1
ATOM 1153 C C . ASP A 1 157 ? 17.072 -1.373 -12.627 1.00 95.88 157 ASP A C 1
ATOM 1155 O O . ASP A 1 157 ? 17.062 -0.819 -11.531 1.00 95.88 157 ASP A O 1
ATOM 1159 N N . ARG A 1 158 ? 16.716 -0.728 -13.749 1.00 94.94 158 ARG A N 1
ATOM 1160 C CA . ARG A 1 158 ? 16.357 0.702 -13.784 1.00 94.94 158 ARG A CA 1
ATOM 1161 C C . ARG A 1 158 ? 15.141 1.018 -12.914 1.00 94.94 158 ARG A C 1
ATOM 1163 O O . ARG A 1 158 ? 15.097 2.048 -12.249 1.00 94.94 158 ARG A O 1
ATOM 1170 N N . LEU A 1 159 ? 14.135 0.142 -12.926 1.00 94.31 159 LEU A N 1
ATOM 1171 C CA . LEU A 1 159 ? 12.942 0.312 -12.100 1.00 94.31 159 LEU A CA 1
ATOM 1172 C C . LEU A 1 159 ? 13.267 0.153 -10.607 1.00 94.31 159 LEU A C 1
ATOM 1174 O O . LEU A 1 159 ? 12.747 0.914 -9.795 1.00 94.31 159 LEU A O 1
ATOM 1178 N N . ALA A 1 160 ? 14.128 -0.799 -10.240 1.00 94.69 160 ALA A N 1
ATOM 1179 C CA . ALA A 1 160 ? 14.571 -0.986 -8.861 1.00 94.69 160 ALA A CA 1
ATOM 1180 C C . ALA A 1 160 ? 15.365 0.226 -8.349 1.00 94.69 160 ALA A C 1
ATOM 1182 O O . ALA A 1 160 ? 15.059 0.730 -7.269 1.00 94.69 160 ALA A O 1
ATOM 1183 N N . GLU A 1 161 ? 16.312 0.738 -9.141 1.00 93.62 161 GLU A N 1
ATOM 1184 C CA . GLU A 1 161 ? 17.082 1.949 -8.820 1.00 93.62 161 GLU A CA 1
ATOM 1185 C C . GLU A 1 161 ? 16.165 3.155 -8.589 1.00 93.62 161 GLU A C 1
ATOM 1187 O O . GLU A 1 161 ? 16.233 3.791 -7.538 1.00 93.62 161 GLU A O 1
ATOM 1192 N N . ARG A 1 162 ? 15.217 3.398 -9.500 1.00 91.12 162 ARG A N 1
ATOM 1193 C CA . ARG A 1 162 ? 14.240 4.487 -9.368 1.00 91.12 162 ARG A CA 1
ATOM 1194 C C . ARG A 1 162 ? 13.409 4.386 -8.084 1.00 91.12 162 ARG A C 1
ATOM 1196 O O . ARG A 1 162 ? 13.107 5.397 -7.452 1.00 91.12 162 ARG A O 1
ATOM 1203 N N . LEU A 1 163 ? 13.002 3.177 -7.694 1.00 91.19 163 LEU A N 1
ATOM 1204 C CA . LEU A 1 163 ? 12.242 2.959 -6.460 1.00 91.19 163 LEU A CA 1
ATOM 1205 C C . LEU A 1 163 ? 13.091 3.217 -5.206 1.00 91.19 163 LEU A C 1
ATOM 1207 O O . LEU A 1 163 ? 12.578 3.772 -4.234 1.00 91.19 163 LEU A O 1
ATOM 1211 N N . LEU A 1 164 ? 14.374 2.852 -5.234 1.00 90.38 164 LEU A N 1
ATOM 1212 C CA . LEU A 1 164 ? 15.317 3.152 -4.154 1.00 90.38 164 LEU A CA 1
ATOM 1213 C C . LEU A 1 164 ? 15.579 4.659 -4.046 1.00 90.38 164 LEU A C 1
ATOM 1215 O O . LEU A 1 164 ? 15.549 5.200 -2.944 1.00 90.38 164 LEU A O 1
ATOM 1219 N N . ASP A 1 165 ? 15.728 5.359 -5.171 1.00 87.94 165 ASP A N 1
ATOM 1220 C CA . ASP A 1 165 ? 15.881 6.817 -5.187 1.00 87.94 165 ASP A CA 1
ATOM 1221 C C . ASP A 1 165 ? 14.678 7.532 -4.560 1.00 87.94 165 ASP A C 1
ATOM 1223 O O . ASP A 1 165 ? 14.850 8.439 -3.739 1.00 87.94 165 ASP A O 1
ATOM 1227 N N . LEU A 1 166 ? 13.459 7.064 -4.854 1.00 85.25 166 LEU A N 1
ATOM 1228 C CA . LEU A 1 166 ? 12.238 7.560 -4.213 1.00 85.25 166 LEU A CA 1
ATOM 1229 C C . LEU A 1 166 ? 12.249 7.361 -2.692 1.00 85.25 166 LEU A C 1
ATOM 1231 O O . LEU A 1 166 ? 11.781 8.242 -1.971 1.00 85.25 166 LEU A O 1
ATOM 1235 N N . ALA A 1 167 ? 12.772 6.231 -2.208 1.00 82.88 167 ALA A N 1
ATOM 1236 C CA . ALA A 1 167 ? 12.864 5.932 -0.781 1.00 82.88 167 ALA A CA 1
ATOM 1237 C C . ALA A 1 167 ? 13.954 6.753 -0.069 1.00 82.88 167 ALA A C 1
ATOM 1239 O O . ALA A 1 167 ? 13.791 7.117 1.092 1.00 82.88 167 ALA A O 1
ATOM 1240 N N . GLU A 1 168 ? 15.035 7.096 -0.769 1.00 81.94 168 GLU A N 1
ATOM 1241 C CA . GLU A 1 168 ? 16.120 7.945 -0.258 1.00 81.94 168 GLU A CA 1
ATOM 1242 C C . GLU A 1 168 ? 15.820 9.452 -0.381 1.00 81.94 168 GLU A C 1
ATOM 1244 O O . GLU A 1 168 ? 16.635 10.292 0.009 1.00 81.94 168 GLU A O 1
ATOM 1249 N N . GLY A 1 169 ? 14.659 9.824 -0.934 1.00 69.44 169 GLY A N 1
ATOM 1250 C CA . GLY A 1 169 ? 14.281 11.219 -1.164 1.00 69.44 169 GLY A CA 1
ATOM 1251 C C . GLY A 1 169 ? 15.065 11.895 -2.295 1.00 69.44 169 GLY A C 1
ATOM 1252 O O . GLY A 1 169 ? 14.999 13.120 -2.443 1.00 69.44 169 GLY A O 1
ATOM 1253 N N . ARG A 1 170 ? 15.790 11.122 -3.114 1.00 60.66 170 ARG A N 1
ATOM 1254 C CA . ARG A 1 170 ? 16.435 11.608 -4.335 1.00 60.66 170 ARG A CA 1
ATOM 1255 C C . ARG A 1 170 ? 15.388 11.640 -5.446 1.00 60.66 170 ARG A C 1
ATOM 1257 O O . ARG A 1 170 ? 14.863 10.613 -5.856 1.00 60.66 170 ARG A O 1
ATOM 1264 N N . ARG A 1 171 ? 15.038 12.834 -5.927 1.00 54.19 171 ARG A N 1
ATOM 1265 C CA . ARG A 1 171 ? 14.206 12.956 -7.133 1.00 54.19 171 ARG A CA 1
ATOM 1266 C C . ARG A 1 171 ? 15.086 12.765 -8.361 1.00 54.19 171 ARG A C 1
ATOM 1268 O O . ARG A 1 171 ? 16.102 13.445 -8.492 1.00 54.19 171 ARG A O 1
ATOM 1275 N N . ASP A 1 172 ? 14.657 11.875 -9.242 1.00 46.25 172 ASP A N 1
ATOM 1276 C CA . ASP A 1 172 ? 15.261 11.646 -10.550 1.00 46.25 172 ASP A CA 1
ATOM 1277 C C . ASP A 1 172 ? 15.203 12.948 -11.391 1.00 46.25 172 ASP A C 1
ATOM 1279 O O . ASP A 1 172 ? 14.133 13.558 -11.483 1.00 46.25 172 ASP A O 1
ATOM 1283 N N . PRO A 1 173 ? 16.307 13.431 -11.995 1.00 40.34 173 PRO A N 1
ATOM 1284 C CA . PRO A 1 173 ? 16.325 14.661 -12.799 1.00 40.34 173 PRO A CA 1
ATOM 1285 C C . PRO A 1 173 ? 15.714 14.515 -14.208 1.00 40.34 173 PRO A C 1
ATOM 1287 O O . PRO A 1 173 ? 15.959 15.358 -15.071 1.00 40.34 173 PRO A O 1
ATOM 1290 N N . ALA A 1 174 ? 14.930 13.472 -14.474 1.00 44.25 174 ALA A N 1
ATOM 1291 C CA . ALA A 1 174 ? 14.509 13.111 -15.822 1.00 44.25 174 ALA A CA 1
ATOM 1292 C C . ALA A 1 174 ? 12.988 13.170 -16.041 1.00 44.25 174 ALA A C 1
ATOM 1294 O O . ALA A 1 174 ? 12.408 12.166 -16.419 1.00 44.25 174 ALA A O 1
ATOM 1295 N N . GLU A 1 175 ? 12.364 14.347 -15.906 1.00 38.25 175 GLU A N 1
ATOM 1296 C CA . GLU A 1 175 ? 11.246 14.751 -16.780 1.00 38.25 175 GLU A CA 1
ATOM 1297 C C . GLU A 1 175 ? 11.281 16.277 -17.021 1.00 38.25 175 GLU A C 1
ATOM 1299 O O . GLU A 1 175 ? 11.431 17.051 -16.071 1.00 38.25 175 GLU A O 1
ATOM 1304 N N . PRO A 1 176 ? 11.193 16.752 -18.280 1.00 38.72 176 PRO A N 1
ATOM 1305 C CA . PRO A 1 176 ? 11.133 18.175 -18.578 1.00 38.72 176 PRO A CA 1
ATOM 1306 C C . PRO A 1 176 ? 9.782 18.750 -18.142 1.00 38.72 176 PRO A C 1
ATOM 1308 O O . PRO A 1 176 ? 8.729 18.277 -18.557 1.00 38.72 176 PRO A O 1
ATOM 1311 N N . ASP A 1 177 ? 9.840 19.812 -17.343 1.00 37.12 177 ASP A N 1
ATOM 1312 C CA . ASP A 1 177 ? 8.707 20.618 -16.896 1.00 37.12 177 ASP A CA 1
ATOM 1313 C C . ASP A 1 177 ? 7.829 21.087 -18.079 1.00 37.12 177 ASP A C 1
ATOM 1315 O O . ASP A 1 177 ? 8.163 22.022 -18.814 1.00 37.12 177 ASP A O 1
ATOM 1319 N N . VAL A 1 178 ? 6.683 20.426 -18.277 1.00 47.56 178 VAL A N 1
ATOM 1320 C CA . VAL A 1 178 ? 5.673 20.787 -19.293 1.00 47.56 178 VAL A CA 1
ATOM 1321 C C . VAL A 1 178 ? 4.878 22.041 -18.881 1.00 47.56 178 VAL A C 1
ATOM 1323 O O . VAL A 1 178 ? 4.133 22.607 -19.684 1.00 47.56 178 VAL A O 1
ATOM 1326 N N . THR A 1 179 ? 5.092 22.573 -17.676 1.00 41.12 179 THR A N 1
ATOM 1327 C CA . THR A 1 179 ? 4.379 23.756 -17.168 1.00 41.12 179 THR A CA 1
ATOM 1328 C C . THR A 1 179 ? 4.911 25.078 -17.743 1.00 41.12 179 THR A C 1
ATOM 1330 O O . THR A 1 179 ? 4.242 26.108 -17.662 1.00 41.12 179 THR A O 1
ATOM 1333 N N . ALA A 1 180 ? 6.061 25.075 -18.429 1.00 41.84 180 ALA A N 1
ATOM 1334 C CA . ALA A 1 180 ? 6.691 26.289 -18.960 1.00 41.84 180 ALA A CA 1
ATOM 1335 C C . ALA A 1 180 ? 6.157 26.785 -20.329 1.00 41.84 180 ALA A C 1
ATOM 1337 O O . ALA A 1 180 ? 6.703 27.738 -20.887 1.00 41.84 180 ALA A O 1
ATOM 1338 N N . ARG A 1 181 ? 5.098 26.187 -20.906 1.00 39.84 181 ARG A N 1
ATOM 1339 C CA . ARG A 1 181 ? 4.555 26.599 -22.227 1.00 39.84 181 ARG A CA 1
ATOM 1340 C C . ARG A 1 181 ? 3.155 27.221 -22.240 1.00 39.84 181 ARG A C 1
ATOM 1342 O O . ARG A 1 181 ? 2.596 27.416 -23.316 1.00 39.84 181 ARG A O 1
ATOM 1349 N N . ALA A 1 182 ? 2.624 27.647 -21.098 1.00 44.66 182 ALA A N 1
ATOM 1350 C CA . ALA A 1 182 ? 1.407 28.464 -21.038 1.00 44.66 182 ALA A CA 1
ATOM 1351 C C . ALA A 1 182 ? 1.733 29.919 -20.650 1.00 44.66 182 ALA A C 1
ATOM 1353 O O . ALA A 1 182 ? 1.334 30.402 -19.596 1.00 44.66 182 ALA A O 1
ATOM 1354 N N . GLY A 1 183 ? 2.509 30.620 -21.480 1.00 37.41 183 GLY A N 1
ATOM 1355 C CA . GLY A 1 183 ? 2.929 31.986 -21.155 1.00 37.41 183 GLY A CA 1
ATOM 1356 C C . GLY A 1 183 ? 3.692 32.722 -22.251 1.00 37.41 183 GLY A C 1
ATOM 1357 O O . GLY A 1 183 ? 4.584 33.499 -21.941 1.00 37.41 183 GLY A O 1
ATOM 1358 N N . ALA A 1 184 ? 3.379 32.487 -23.525 1.00 42.91 184 ALA A N 1
ATOM 1359 C CA . ALA A 1 184 ? 3.812 33.382 -24.597 1.00 42.91 184 ALA A CA 1
ATOM 1360 C C . ALA A 1 184 ? 2.570 34.106 -25.139 1.00 42.91 184 ALA A C 1
ATOM 1362 O O . ALA A 1 184 ? 1.631 33.427 -25.565 1.00 42.91 184 ALA A O 1
ATOM 1363 N N . PRO A 1 185 ? 2.504 35.451 -25.109 1.00 38.94 185 PRO A N 1
ATOM 1364 C CA . PRO A 1 185 ? 1.393 36.160 -25.723 1.00 38.94 185 PRO A CA 1
ATOM 1365 C C . PRO A 1 185 ? 1.399 35.888 -27.229 1.00 38.94 185 PRO A C 1
ATOM 1367 O O . PRO A 1 185 ? 2.433 35.988 -27.892 1.00 38.94 185 PRO A O 1
ATOM 1370 N N . ALA A 1 186 ? 0.229 35.520 -27.749 1.00 46.66 186 ALA A N 1
ATOM 1371 C CA . ALA A 1 186 ? -0.011 35.335 -29.169 1.00 46.66 186 ALA A CA 1
ATOM 1372 C C . ALA A 1 186 ? 0.446 36.581 -29.943 1.00 46.66 186 ALA A C 1
ATOM 1374 O O . ALA A 1 186 ? -0.016 37.694 -29.682 1.00 46.66 186 ALA A O 1
ATOM 1375 N N . ALA A 1 187 ? 1.363 36.387 -30.890 1.00 49.59 187 ALA A N 1
ATOM 1376 C CA . ALA A 1 187 ? 1.732 37.415 -31.851 1.00 49.59 187 ALA A CA 1
ATOM 1377 C C . ALA A 1 187 ? 0.484 37.836 -32.655 1.00 49.59 187 ALA A C 1
ATOM 1379 O O . ALA A 1 187 ? -0.304 36.968 -33.045 1.00 49.59 187 ALA A O 1
ATOM 1380 N N . PRO A 1 188 ? 0.269 39.139 -32.908 1.00 39.56 188 PRO A N 1
ATOM 1381 C CA . PRO A 1 188 ? -0.897 39.585 -33.652 1.00 39.56 188 PRO A CA 1
ATOM 1382 C C . PRO A 1 188 ? -0.798 39.181 -35.130 1.00 39.56 188 PRO A C 1
ATOM 1384 O O . PRO A 1 188 ? 0.270 39.224 -35.742 1.00 39.56 188 PRO A O 1
ATOM 1387 N N . ALA A 1 189 ? -1.945 38.787 -35.684 1.00 47.03 189 ALA A N 1
ATOM 1388 C CA . ALA A 1 189 ? -2.139 38.414 -37.082 1.00 47.03 189 ALA A CA 1
ATOM 1389 C C . ALA A 1 189 ? -1.741 39.544 -38.061 1.00 47.03 189 ALA A C 1
ATOM 1391 O O . ALA A 1 189 ? -1.858 40.724 -37.717 1.00 47.03 189 ALA A O 1
ATOM 1392 N N . PRO A 1 190 ? -1.316 39.220 -39.297 1.00 41.44 190 PRO A N 1
ATOM 1393 C CA . PRO A 1 190 ? -0.920 40.228 -40.270 1.00 41.44 190 PRO A CA 1
ATOM 1394 C C . PRO A 1 190 ? -2.149 40.934 -40.863 1.00 41.44 190 PRO A C 1
ATOM 1396 O O . PRO A 1 190 ? -3.036 40.302 -41.435 1.00 41.44 190 PRO A O 1
ATOM 1399 N N . SER A 1 191 ? -2.182 42.264 -40.748 1.00 41.94 191 SER A N 1
ATOM 1400 C CA . SER A 1 191 ? -3.140 43.130 -41.441 1.00 41.94 191 SER A CA 1
ATOM 1401 C C . SER A 1 191 ? -2.660 43.412 -42.865 1.00 41.94 191 SER A C 1
ATOM 1403 O O . SER A 1 191 ? -1.575 43.955 -43.067 1.00 41.94 191 SER A O 1
ATOM 1405 N N . ALA A 1 192 ? -3.490 43.076 -43.848 1.00 40.25 192 ALA A N 1
ATOM 1406 C CA . ALA A 1 192 ? -3.312 43.433 -45.249 1.00 40.25 192 ALA A CA 1
ATOM 1407 C C . ALA A 1 192 ? -3.925 44.814 -45.554 1.00 40.25 192 ALA A C 1
ATOM 1409 O O . ALA A 1 192 ? -5.093 45.022 -45.240 1.00 40.25 192 ALA A O 1
ATOM 1410 N N . ALA A 1 193 ? -3.160 45.712 -46.194 1.00 36.69 193 ALA A N 1
ATOM 1411 C CA . ALA A 1 193 ? -3.572 46.617 -47.292 1.00 36.69 193 ALA A CA 1
ATOM 1412 C C . ALA A 1 193 ? -2.461 47.661 -47.595 1.00 36.69 193 ALA A C 1
ATOM 1414 O O . ALA A 1 193 ? -2.071 48.396 -46.698 1.00 36.69 193 ALA A O 1
ATOM 1415 N N . GLN A 1 194 ? -1.859 47.611 -48.802 1.00 38.59 194 GLN A N 1
ATOM 1416 C CA . GLN A 1 194 ? -1.931 48.606 -49.915 1.00 38.59 194 GLN A CA 1
ATOM 1417 C C . GLN A 1 194 ? -1.239 49.964 -49.648 1.00 38.59 194 GLN A C 1
ATOM 1419 O O . GLN A 1 194 ? -1.474 50.561 -48.612 1.00 38.59 194 GLN A O 1
ATOM 1424 N N . GLY A 1 195 ? -0.431 50.608 -50.501 1.00 33.09 195 GLY A N 1
ATOM 1425 C CA . GLY A 1 195 ? 0.158 50.454 -51.850 1.00 33.09 195 GLY A CA 1
ATOM 1426 C C . GLY A 1 195 ? 1.347 51.463 -51.912 1.00 33.09 195 GLY A C 1
ATOM 1427 O O . GLY A 1 195 ? 1.609 52.123 -50.915 1.00 33.09 195 GLY A O 1
ATOM 1428 N N . ALA A 1 196 ? 2.143 51.700 -52.955 1.00 39.53 196 ALA A N 1
ATOM 1429 C CA . ALA A 1 196 ? 2.023 51.524 -54.394 1.00 39.53 196 ALA A CA 1
ATOM 1430 C C . ALA A 1 196 ? 3.401 51.780 -55.072 1.00 39.53 196 ALA A C 1
ATOM 1432 O O . ALA A 1 196 ? 4.226 52.488 -54.502 1.00 39.53 196 ALA A O 1
ATOM 1433 N N . SER A 1 197 ? 3.531 51.329 -56.335 1.00 38.75 197 SER A N 1
ATOM 1434 C CA . SER A 1 197 ? 4.361 51.896 -57.432 1.00 38.75 197 SER A CA 1
ATOM 1435 C C . SER A 1 197 ? 5.896 51.723 -57.328 1.00 38.75 197 SER A C 1
ATOM 1437 O O . SER A 1 197 ? 6.484 52.093 -56.328 1.00 38.75 197 SER A O 1
ATOM 1439 N N . ALA A 1 198 ? 6.655 51.209 -58.306 1.00 40.00 198 ALA A N 1
ATOM 1440 C CA . ALA A 1 198 ? 6.514 51.220 -59.763 1.00 40.00 198 ALA A CA 1
ATOM 1441 C C . ALA A 1 198 ? 7.233 50.017 -60.427 1.00 40.00 198 ALA A C 1
ATOM 1443 O O . ALA A 1 198 ? 8.215 49.494 -59.907 1.00 40.00 198 ALA A O 1
ATOM 1444 N N . ALA A 1 199 ? 6.722 49.618 -61.592 1.00 45.44 199 ALA A N 1
ATOM 1445 C CA . ALA A 1 199 ? 7.286 48.663 -62.555 1.00 45.44 199 ALA A CA 1
ATOM 1446 C C . ALA A 1 199 ? 8.316 49.355 -63.495 1.00 45.44 199 ALA A C 1
ATOM 1448 O O . ALA A 1 199 ? 8.546 50.553 -63.332 1.00 45.44 199 ALA A O 1
ATOM 1449 N N . PRO A 1 200 ? 8.753 48.730 -64.607 1.00 60.06 200 PRO A N 1
ATOM 1450 C CA . PRO A 1 200 ? 9.486 47.465 -64.752 1.00 60.06 200 PRO A CA 1
ATOM 1451 C C . PRO A 1 200 ? 10.781 47.663 -65.579 1.00 60.06 200 PRO A C 1
ATOM 1453 O O . PRO A 1 200 ? 10.960 48.700 -66.203 1.00 60.06 200 PRO A O 1
ATOM 1456 N N . ASP A 1 201 ? 11.632 46.638 -65.677 1.00 36.44 201 ASP A N 1
ATOM 1457 C CA . ASP A 1 201 ? 12.203 46.292 -66.987 1.00 36.44 201 ASP A CA 1
ATOM 1458 C C . ASP A 1 201 ? 12.692 44.835 -67.026 1.00 36.44 201 ASP A C 1
ATOM 1460 O O . ASP A 1 201 ? 13.474 44.373 -66.196 1.00 36.44 201 ASP A O 1
ATOM 1464 N N . ALA A 1 202 ? 12.166 44.113 -68.008 1.00 43.53 202 ALA A N 1
ATOM 1465 C CA . ALA A 1 202 ? 12.726 42.902 -68.605 1.00 43.53 202 ALA A CA 1
ATOM 1466 C C . ALA A 1 202 ? 13.261 43.324 -70.002 1.00 43.53 202 ALA A C 1
ATOM 1468 O O . ALA A 1 202 ? 13.117 44.499 -70.336 1.00 43.53 202 ALA A O 1
ATOM 1469 N N . PRO A 1 203 ? 13.763 42.450 -70.900 1.00 58.75 203 PRO A N 1
ATOM 1470 C CA . PRO A 1 203 ? 13.987 41.004 -70.812 1.00 58.75 203 PRO A CA 1
ATOM 1471 C C . PRO A 1 203 ? 15.341 40.555 -71.427 1.00 58.75 203 PRO A C 1
ATOM 1473 O O . PRO A 1 203 ? 16.100 41.365 -71.945 1.00 58.75 203 PRO A O 1
ATOM 1476 N N . ALA A 1 204 ? 15.608 39.241 -71.402 1.00 42.75 204 ALA A N 1
ATOM 1477 C CA . ALA A 1 204 ? 16.170 38.406 -72.491 1.00 42.75 204 ALA A CA 1
ATOM 1478 C C . ALA A 1 204 ? 16.760 37.126 -71.857 1.00 42.75 204 ALA A C 1
ATOM 1480 O O . ALA A 1 204 ? 17.671 37.207 -71.045 1.00 42.75 204 ALA A O 1
ATOM 1481 N N . ALA A 1 205 ? 16.127 35.958 -71.984 1.00 45.19 205 ALA A N 1
ATOM 1482 C CA . ALA A 1 205 ? 16.122 35.061 -73.148 1.00 45.19 205 ALA A CA 1
ATOM 1483 C C . ALA A 1 205 ? 17.450 34.300 -73.348 1.00 45.19 205 ALA A C 1
ATOM 1485 O O . ALA A 1 205 ? 18.511 34.919 -73.388 1.00 45.19 205 ALA A O 1
ATOM 1486 N N . SER A 1 206 ? 17.317 32.983 -73.595 1.00 45.09 206 SER A N 1
ATOM 1487 C CA . SER A 1 206 ? 18.307 31.957 -74.023 1.00 45.09 206 SER A CA 1
ATOM 1488 C C . SER A 1 206 ? 18.746 31.003 -72.903 1.00 45.09 206 SER A C 1
ATOM 1490 O O . SER A 1 206 ? 19.105 31.462 -71.831 1.00 45.09 206 SER A O 1
ATOM 1492 N N . ALA A 1 207 ? 18.844 29.686 -73.056 1.00 47.44 207 ALA A N 1
ATOM 1493 C CA . ALA A 1 207 ? 18.395 28.731 -74.063 1.00 47.44 207 ALA A CA 1
ATOM 1494 C C . ALA A 1 207 ? 18.583 27.331 -73.431 1.00 47.44 207 ALA A C 1
ATOM 1496 O O . ALA A 1 207 ? 19.607 27.073 -72.801 1.00 47.44 207 ALA A O 1
ATOM 1497 N N . GLU A 1 208 ? 17.599 26.449 -73.593 1.00 46.62 208 GLU A N 1
ATOM 1498 C CA . GLU A 1 208 ? 17.785 24.985 -73.636 1.00 46.62 208 GLU A CA 1
ATOM 1499 C C . GLU A 1 208 ? 18.547 24.616 -74.941 1.00 46.62 208 GLU A C 1
ATOM 1501 O O . GLU A 1 208 ? 18.578 25.478 -75.829 1.00 46.62 208 GLU A O 1
ATOM 1506 N N . PRO A 1 209 ? 19.128 23.403 -75.145 1.00 57.25 209 PRO A N 1
ATOM 1507 C CA . PRO A 1 209 ? 18.493 22.117 -74.817 1.00 57.25 209 PRO A CA 1
ATOM 1508 C C . PRO A 1 209 ? 19.400 20.919 -74.425 1.00 57.25 209 PRO A C 1
ATOM 1510 O O . PRO A 1 209 ? 20.616 20.938 -74.569 1.00 57.25 209 PRO A O 1
ATOM 1513 N N . ALA A 1 210 ? 18.709 19.894 -73.910 1.00 50.81 210 ALA A N 1
ATOM 1514 C CA . ALA A 1 210 ? 18.738 18.442 -74.175 1.00 50.81 210 ALA A CA 1
ATOM 1515 C C . ALA A 1 210 ? 19.984 17.666 -74.683 1.00 50.81 210 ALA A C 1
ATOM 1517 O O . ALA A 1 210 ? 20.766 18.133 -75.505 1.00 50.81 210 ALA A O 1
ATOM 1518 N N . ASP A 1 211 ? 19.939 16.372 -74.311 1.00 45.72 211 ASP A N 1
ATOM 1519 C CA . ASP A 1 211 ? 20.618 15.169 -74.841 1.00 45.72 211 ASP A CA 1
ATOM 1520 C C . ASP A 1 211 ? 22.061 14.896 -74.358 1.00 45.72 211 ASP A C 1
ATOM 1522 O O . ASP A 1 211 ? 22.868 15.804 -74.220 1.00 45.72 211 ASP A O 1
ATOM 1526 N N . ALA A 1 212 ? 22.500 13.667 -74.062 1.00 48.66 212 ALA A N 1
ATOM 1527 C CA . ALA A 1 212 ? 21.928 12.336 -74.253 1.00 48.66 212 ALA A CA 1
ATOM 1528 C C . ALA A 1 212 ? 22.667 11.299 -73.373 1.00 48.66 212 ALA A C 1
ATOM 1530 O O . ALA A 1 212 ? 23.845 11.487 -73.075 1.00 48.66 212 ALA A O 1
ATOM 1531 N N . SER A 1 213 ? 21.984 10.164 -73.153 1.00 52.94 213 SER A N 1
ATOM 1532 C CA . SER A 1 213 ? 22.495 8.801 -72.855 1.00 52.94 213 SER A CA 1
ATOM 1533 C C . SER A 1 213 ? 23.074 8.489 -71.474 1.00 52.94 213 SER A C 1
ATOM 1535 O O . SER A 1 213 ? 24.137 9.028 -71.107 1.00 52.94 213 SER A O 1
#

Secondary structure (DSSP, 8-state):
-HHHHHHHTTSHHHHHHHHHHHHHHS-B--HHHHHHHHHHTT----HHHHHHHHHHTT-EEEE-TTSSEEEEPPPSS-----HHHHHHHHHHHHHHHHHHH--EEEEETTEEEEE-STT-HHHHHHHHHHTT-TTEEEEEE-SSEEEEEESSTT-HHHHHHHHHHHHTT---S-S--GGGGS--PPPPPPPP---------------------

pLDDT: mean 73.77, std 21.12, range [33.09, 98.12]

InterPro domains:
  IPR001669 Arginine repressor [MF_00173] (1-170)
  IPR001669 Arginine repressor [PR01467] (30-43)
  IPR001669 Arginine repressor [PR01467] (46-61)
  IPR001669 Arginine repressor [PR01467] (106-119)
  IPR001669 Arginine repressor [PR01467] (136-151)
  IPR001669 Arginine repressor [PTHR34471] (10-167)
  IPR001669 Arginine repressor [TIGR01529] (14-166)
  IPR020899 Arginine repressor, C-terminal [PF02863] (101-164)
  IPR020900 Arginine repressor, DNA-binding domain [PF01316] (11-78)
  IPR036251 Arginine repressor, C-terminal domain superfamily [SSF55252] (99-165)
  IPR036388 Winged helix-like DNA-binding domain superfamily [G3DSA:1.10.10.10] (1-81)
  IPR036390 Winged helix DNA-binding domain superfamily [SSF46785] (10-78)

Foldseek 3Di:
DVVVVLVCLADLLNVLVVLQVDQVPDFAQDLVSVQVVSVVVVRHDDSVSSVVSCVVQVWDFDQDPVRGTGTHGDDPDDPDDPPVVVLVVLVVPLLVLLQQFFPAWDFDQQKIKTFGPFQSFVVNQSSVVVNDDVQWPHWDGDGGIIITGGPHRRCRVVVRVCSVCSNVVNDDPDDDPPVPPPDDPDDDDDDDDDDDDDDDDDDDDDDDDDDDD